Protein 1R6D (pdb70)

B-factor: mean 20.44, std 12.27, range [6.89, 97.26]

Secondary structure (DSSP, 8-state):
-EEEEETTTSHHHHHHHHHHHHTS-TTS--SEEEEEE---TT--GGGGGGGTT-TTEEEEE--TT-HHHHHHHTTT--EEEE--S---HHHHHH--HHHIIIIIIHHHHHHHHHHHTT--EEEEEEEGGGG---SSS-B-TTS-----SHHHHHHHHHHHHHHHHHHHH---EEEEEE-EEE-TT--TTSHHHHHHHHHHTT--EEEETTS--EEEEEEHHHHHHHHHHHHHH--TT-EEEE----EEEHHHHHHHHHHHHT--GGGEEEEPPPTT---B--B--HHHHHHH-----S-HHHHHHHHHHHHHH-HHHHGGG-

Foldseek 3Di:
DAEEEELCQADLNVLLVVCVLVCVQVLDDQQAYEYEYQDDLGGDVVSNVVCVPPPRYHYHNDALLDLVVLLVVCAPHQEYEYDDADDDLQVCQVPVPRRLVCQQSSLLSNLVSCLVRVHQEYEAEAALQQLFADPDDADEQVRDRDHQTSNSVSNVNSLVSLLCSCVPRVHQYEYEYEWAEAAPRHACVDQPNVLLVCVVVVAAHAQEDPQQAKTFYAYSVQVSVLSSLCVSDNTGSYYAYRYRHDMDRSVRVSCVSCVLVVHDPVRYDYDYHDVSDHRYHHHDGVVSCVPRNGDGDDDPVRRVNNRSVSSVPPCVSHVVSD

Sequence (322 aa):
MRLLVTGGAGFIGSHFVRQLLAGAYPDVPADEVIVLDSLTYAGNRANLAPVDADPRLRFVHGDIRDAGLLARELRGVDAIVHFAAESHVDRSIAGASVFTETNVQGTQTLLQCAVDAGVGRVVHVSTNQVYGSIDSGSWTESSPLEPNSPYAASKAGSDLVARAYHRTYGLDVRITRCCNNYGPYQHPEKLIPLFVTNLLDGGTLPLYGDGANVREWVHTDDHCRGIALVLAGGRAGEIYHIGGGGGLELTNRELTGILLDSLGADWSSVRKVADRKGHDLRYSLDGGKIERELGYRPQVSFADGLARTVRWYRENRGWWEPLK

Nearest PDB structures (foldseek):
  1r6d-assembly1_A-2  TM=1.003E+00  e=5.477E-69  Streptomyces venezuelae
  1r66-assembly1_A-2  TM=1.002E+00  e=4.050E-65  Streptomyces venezuelae
  8shh-assembly1_B  TM=9.856E-01  e=7.990E-48  Micromonospora carbonacea
  8shh-assembly1_A  TM=9.812E-01  e=4.690E-47  Micromonospora carbonacea
  2hun-assembly1_B  TM=9.587E-01  e=1.603E-40  Pyrococcus horikoshii OT3

Structure (mmCIF, N/CA/C/O backbone):
data_1R6D
#
_entry.id   1R6D
#
_cell.length_a   71.700
_cell.length_b   99.400
_cell.length_c   42.200
_cell.angle_alpha   90.00
_cell.angle_beta   90.00
_cell.angle_gamma   90.00
#
_symmetry.space_group_name_H-M   'P 21 21 2'
#
loop_
_entity.id
_entity.type
_entity.pdbx_description
1 polymer TDP-glucose-4,6-dehydratase
2 non-polymer NICOTINAMIDE-ADENINE-DINUCLEOTIDE
3 non-polymer "2'DEOXY-THYMIDINE-5'-DIPHOSPHO-ALPHA-D-GLUCOSE"
4 water water
#
loop_
_atom_site.group_PDB
_atom_site.id
_atom_site.type_symbol
_atom_site.label_atom_id
_atom_site.label_alt_id
_atom_site.label_comp_id
_atom_site.label_asym_id
_atom_site.label_entity_id
_atom_site.label_seq_id
_atom_site.pdbx_PDB_ins_code
_atom_site.Cartn_x
_atom_site.Cartn_y
_atom_site.Cartn_z
_atom_site.occupancy
_atom_site.B_iso_or_equiv
_atom_site.auth_seq_id
_atom_site.auth_comp_id
_atom_site.auth_asym_id
_atom_site.auth_atom_id
_atom_site.pdbx_PDB_model_num
ATOM 1 N N . MET A 1 1 ? 3.344 -1.998 16.607 1.00 49.09 1 MET A N 1
ATOM 2 C CA . MET A 1 1 ? 4.660 -1.601 16.108 1.00 60.51 1 MET A CA 1
ATOM 3 C C . MET A 1 1 ? 5.537 -0.839 17.102 1.00 35.75 1 MET A C 1
ATOM 4 O O . MET A 1 1 ? 5.320 0.343 17.464 1.00 36.06 1 MET A O 1
ATOM 9 N N . ARG A 1 2 ? 6.561 -1.547 17.557 1.00 17.91 2 ARG A N 1
ATOM 10 C CA . ARG A 1 2 ? 7.433 -0.913 18.531 1.00 18.62 2 ARG A CA 1
ATOM 11 C C . ARG A 1 2 ? 8.757 -0.585 17.892 1.00 17.26 2 ARG A C 1
ATOM 12 O O . ARG A 1 2 ? 9.430 -1.449 17.319 1.00 16.83 2 ARG A O 1
ATOM 20 N N . LEU A 1 3 ? 9.095 0.698 17.987 1.00 16.40 3 LEU A N 1
ATOM 21 C CA . LEU A 1 3 ? 10.293 1.152 17.370 1.00 17.29 3 LEU A CA 1
ATOM 22 C C . LEU A 1 3 ? 11.230 1.767 18.390 1.00 14.85 3 LEU A C 1
ATOM 23 O O . LEU A 1 3 ? 10.755 2.490 19.286 1.00 17.15 3 LEU A O 1
ATOM 28 N N . LEU A 1 4 ? 12.546 1.495 18.270 1.00 11.86 4 LEU A N 1
ATOM 29 C CA . LEU A 1 4 ? 13.485 2.124 19.202 1.00 11.48 4 LEU A CA 1
ATOM 30 C C . LEU A 1 4 ? 14.417 3.006 18.387 1.00 14.44 4 LEU A C 1
ATOM 31 O O . LEU A 1 4 ? 14.980 2.551 17.377 1.00 14.26 4 LEU A O 1
ATOM 36 N N . VAL A 1 5 ? 14.533 4.265 18.768 1.00 12.37 5 VAL A N 1
ATOM 37 C CA . VAL A 1 5 ? 15.384 5.234 18.050 1.00 10.50 5 VAL A CA 1
ATOM 38 C C . VAL A 1 5 ? 16.537 5.642 18.944 1.00 14.54 5 VAL A C 1
ATOM 39 O O . VAL A 1 5 ? 16.356 6.257 20.011 1.00 11.85 5 VAL A O 1
ATOM 43 N N . THR A 1 6 ? 17.736 5.276 18.527 1.00 11.89 6 THR A N 1
ATOM 44 C CA . THR A 1 6 ? 18.828 5.699 19.369 1.00 10.98 6 THR A CA 1
ATOM 45 C C . THR A 1 6 ? 19.228 7.138 18.972 1.00 12.65 6 THR A C 1
ATOM 46 O O . THR A 1 6 ? 19.061 7.538 17.796 1.00 10.63 6 THR A O 1
ATOM 50 N N . GLY A 1 7 ? 19.784 7.910 19.936 1.00 11.11 7 GLY A N 1
ATOM 51 C CA . GLY A 1 7 ? 20.224 9.248 19.604 1.00 10.42 7 GLY A CA 1
ATOM 52 C C . GLY A 1 7 ? 19.065 10.167 19.267 1.00 13.87 7 GLY A C 1
ATOM 53 O O . GLY A 1 7 ? 19.259 11.205 18.651 1.00 14.01 7 GLY A O 1
ATOM 54 N N . GLY A 1 8 ? 17.867 9.796 19.729 1.00 13.06 8 GLY A N 1
ATOM 55 C CA . GLY A 1 8 ? 16.651 10.552 19.481 1.00 11.48 8 GLY A CA 1
ATOM 56 C C . GLY A 1 8 ? 16.568 11.935 20.180 1.00 14.19 8 GLY A C 1
ATOM 57 O O . GLY A 1 8 ? 15.594 12.673 19.945 1.00 14.38 8 GLY A O 1
ATOM 58 N N . ALA A 1 9 ? 17.566 12.307 21.019 1.00 9.52 9 ALA A N 1
ATOM 59 C CA . ALA A 1 9 ? 17.514 13.615 21.617 1.00 12.13 9 ALA A CA 1
ATOM 60 C C . ALA A 1 9 ? 18.539 14.526 20.964 1.00 14.94 9 ALA A C 1
ATOM 61 O O . ALA A 1 9 ? 18.802 15.653 21.426 1.00 14.02 9 ALA A O 1
ATOM 63 N N . GLY A 1 10 ? 19.132 14.026 19.870 1.00 11.94 10 GLY A N 1
ATOM 64 C CA . GLY A 1 10 ? 20.121 14.807 19.115 1.00 9.78 10 GLY A CA 1
ATOM 65 C C . GLY A 1 10 ? 19.443 15.614 18.013 1.00 12.28 10 GLY A C 1
ATOM 66 O O . GLY A 1 10 ? 18.217 15.693 17.893 1.00 13.78 10 GLY A O 1
ATOM 67 N N . PHE A 1 11 ? 20.236 16.212 17.139 1.00 11.04 11 PHE A N 1
ATOM 68 C CA . PHE A 1 11 ? 19.700 17.005 16.066 1.00 12.04 11 PHE A CA 1
ATOM 69 C C . PHE A 1 11 ? 18.793 16.250 15.108 1.00 13.55 11 PHE A C 1
ATOM 70 O O . PHE A 1 11 ? 17.596 16.472 15.016 1.00 12.41 11 PHE A O 1
ATOM 78 N N . ILE A 1 12 ? 19.375 15.346 14.338 1.00 10.83 12 ILE A N 1
ATOM 79 C CA . ILE A 1 12 ? 18.553 14.625 13.344 1.00 12.68 12 ILE A CA 1
ATOM 80 C C . ILE A 1 12 ? 17.524 13.661 13.956 1.00 13.00 12 ILE A C 1
ATOM 81 O O . ILE A 1 12 ? 16.396 13.543 13.466 1.00 12.11 12 ILE A O 1
ATOM 86 N N . GLY A 1 13 ? 17.984 12.921 14.995 1.00 11.64 13 GLY A N 1
ATOM 87 C CA . GLY A 1 13 ? 17.133 11.934 15.619 1.00 10.11 13 GLY A CA 1
ATOM 88 C C . GLY A 1 13 ? 15.874 12.547 16.181 1.00 12.49 13 GLY A C 1
ATOM 89 O O . GLY A 1 13 ? 14.782 11.955 16.082 1.00 11.94 13 GLY A O 1
ATOM 90 N N . SER A 1 14 ? 16.010 13.731 16.808 1.00 13.31 14 SER A N 1
ATOM 91 C CA . SER A 1 14 ? 14.826 14.386 17.395 1.00 12.23 14 SER A CA 1
ATOM 92 C C . SER A 1 14 ? 13.825 14.808 16.306 1.00 14.82 14 SER A C 1
ATOM 93 O O . SER A 1 14 ? 12.604 14.758 16.432 1.00 14.00 14 SER A O 1
ATOM 96 N N . HIS A 1 15 ? 14.356 15.243 15.175 1.00 12.10 15 HIS A N 1
ATOM 97 C CA . HIS A 1 15 ? 13.525 15.615 14.049 1.00 12.76 15 HIS A CA 1
ATOM 98 C C . HIS A 1 15 ? 12.800 14.335 13.549 1.00 15.69 15 HIS A C 1
ATOM 99 O O . HIS A 1 15 ? 11.601 14.335 13.267 1.00 14.78 15 HIS A O 1
ATOM 106 N N . PHE A 1 16 ? 13.554 13.223 13.411 1.00 11.89 16 PHE A N 1
ATOM 107 C CA . PHE A 1 16 ? 12.900 12.020 13.001 1.00 11.83 16 PHE A CA 1
ATOM 108 C C . PHE A 1 16 ? 11.768 11.653 13.956 1.00 16.07 16 PHE A C 1
ATOM 109 O O . PHE A 1 16 ? 10.665 11.305 13.520 1.00 14.82 16 PHE A O 1
ATOM 117 N N . VAL A 1 17 ? 12.053 11.741 15.268 1.00 13.15 17 VAL A N 1
ATOM 118 C CA . VAL A 1 17 ? 11.006 11.370 16.228 1.00 12.73 17 VAL A CA 1
ATOM 119 C C . VAL A 1 17 ? 9.791 12.291 16.156 1.00 14.81 17 VAL A C 1
ATOM 120 O O . VAL A 1 17 ? 8.628 11.886 16.139 1.00 18.24 17 VAL A O 1
ATOM 124 N N . ARG A 1 18 ? 10.064 13.577 16.062 1.00 14.55 18 ARG A N 1
ATOM 125 C CA . ARG A 1 18 ? 8.994 14.553 16.006 1.00 13.48 18 ARG A CA 1
ATOM 126 C C . ARG A 1 18 ? 8.123 14.326 14.800 1.00 19.12 18 ARG A C 1
ATOM 127 O O . ARG A 1 18 ? 6.902 14.382 14.868 1.00 16.79 18 ARG A O 1
ATOM 135 N N . GLN A 1 19 ? 8.772 14.069 13.650 1.00 18.64 19 GLN A N 1
ATOM 136 C CA . GLN A 1 19 ? 8.017 13.878 12.399 1.00 14.91 19 GLN A CA 1
ATOM 137 C C . GLN A 1 19 ? 7.195 12.619 12.455 1.00 18.20 19 GLN A C 1
ATOM 138 O O . GLN A 1 19 ? 6.055 12.548 11.987 1.00 20.63 19 GLN A O 1
ATOM 144 N N . LEU A 1 20 ? 7.840 11.613 13.009 1.00 13.89 20 LEU A N 1
ATOM 145 C CA . LEU A 1 20 ? 7.175 10.354 13.105 1.00 12.94 20 LEU A CA 1
ATOM 146 C C . LEU A 1 20 ? 5.916 10.489 13.955 1.00 23.61 20 LEU A C 1
ATOM 147 O O . LEU A 1 20 ? 4.810 10.050 13.531 1.00 19.15 20 LEU A O 1
ATOM 152 N N . LEU A 1 21 ? 6.118 11.074 15.155 1.00 18.74 21 LEU A N 1
ATOM 153 C CA . LEU A 1 21 ? 4.986 11.227 16.068 1.00 19.20 21 LEU A CA 1
ATOM 154 C C . LEU A 1 21 ? 3.934 12.132 15.476 1.00 22.57 21 LEU A C 1
ATOM 155 O O . LEU A 1 21 ? 2.760 11.980 15.737 1.00 26.10 21 LEU A O 1
ATOM 160 N N . ALA A 1 22 ? 4.365 13.064 14.655 1.00 19.01 22 ALA A N 1
ATOM 161 C CA . ALA A 1 22 ? 3.441 13.952 13.995 1.00 21.33 22 ALA A CA 1
ATOM 162 C C . ALA A 1 22 ? 2.683 13.279 12.858 1.00 27.78 22 ALA A C 1
ATOM 163 O O . ALA A 1 22 ? 1.727 13.844 12.353 1.00 26.31 22 ALA A O 1
ATOM 165 N N . GLY A 1 23 ? 3.083 12.071 12.439 1.00 23.31 23 GLY A N 1
ATOM 166 C CA . GLY A 1 23 ? 2.385 11.377 11.355 1.00 26.03 23 GLY A CA 1
ATOM 167 C C . GLY A 1 23 ? 2.900 11.633 9.934 1.00 30.36 23 GLY A C 1
ATOM 168 O O . GLY A 1 23 ? 2.223 11.379 8.928 1.00 28.21 23 GLY A O 1
ATOM 169 N N . ALA A 1 24 ? 4.122 12.116 9.844 1.00 21.08 24 ALA A N 1
ATOM 170 C CA . ALA A 1 24 ? 4.711 12.409 8.559 1.00 18.30 24 ALA A CA 1
ATOM 171 C C . ALA A 1 24 ? 5.077 11.170 7.790 1.00 19.12 24 ALA A C 1
ATOM 172 O O . ALA A 1 24 ? 5.309 11.278 6.576 1.00 21.88 24 ALA A O 1
ATOM 174 N N . TYR A 1 25 ? 5.135 10.022 8.488 1.00 16.76 25 TYR A N 1
ATOM 175 C CA . TYR A 1 25 ? 5.513 8.773 7.845 1.00 19.69 25 TYR A CA 1
ATOM 176 C C . TYR A 1 25 ? 4.448 7.708 8.036 1.00 21.54 25 TYR A C 1
ATOM 177 O O . TYR A 1 25 ? 4.578 6.767 8.781 1.00 23.85 25 TYR A O 1
ATOM 186 N N . PRO A 1 26 ? 3.386 7.884 7.316 1.00 23.53 26 PRO A N 1
ATOM 187 C CA . PRO A 1 26 ? 2.236 6.981 7.342 1.00 31.23 26 PRO A CA 1
ATOM 188 C C . PRO A 1 26 ? 2.581 5.486 7.190 1.00 38.79 26 PRO A C 1
ATOM 189 O O . PRO A 1 26 ? 1.971 4.575 7.780 1.00 35.96 26 PRO A O 1
ATOM 193 N N . ASP A 1 27 ? 3.612 5.218 6.389 1.00 27.83 27 ASP A N 1
ATOM 194 C CA . ASP A 1 27 ? 4.045 3.848 6.154 1.00 23.26 27 ASP A CA 1
ATOM 195 C C . ASP A 1 27 ? 4.865 3.240 7.254 1.00 24.18 27 ASP A C 1
ATOM 196 O O . ASP A 1 27 ? 5.294 2.079 7.173 1.00 28.95 27 ASP A O 1
ATOM 205 N N . VAL A 1 28 ? 5.130 4.060 8.259 1.00 21.25 28 VAL A N 1
ATOM 206 C CA . VAL A 1 28 ? 5.913 3.597 9.379 1.00 22.69 28 VAL A CA 1
ATOM 207 C C . VAL A 1 28 ? 5.004 3.578 10.606 1.00 35.62 28 VAL A C 1
ATOM 208 O O . VAL A 1 28 ? 4.769 4.571 11.279 1.00 31.45 28 VAL A O 1
ATOM 212 N N . PRO A 1 29 ? 4.467 2.415 10.865 1.00 57.11 29 PRO A N 1
ATOM 213 C CA . PRO A 1 29 ? 3.583 2.241 12.004 1.00 64.17 29 PRO A CA 1
ATOM 214 C C . PRO A 1 29 ? 4.374 2.399 13.304 1.00 62.28 29 PRO A C 1
ATOM 215 O O . PRO A 1 29 ? 5.367 1.713 13.582 1.00 72.42 29 PRO A O 1
ATOM 219 N N . ALA A 1 30 ? 3.949 3.338 14.107 1.00 46.88 30 ALA A N 1
ATOM 220 C CA . ALA A 1 30 ? 4.658 3.580 15.342 1.00 51.41 30 ALA A CA 1
ATOM 221 C C . ALA A 1 30 ? 3.714 3.722 16.505 1.00 49.04 30 ALA A C 1
ATOM 222 O O . ALA A 1 30 ? 3.427 4.841 16.925 1.00 47.70 30 ALA A O 1
ATOM 224 N N . ASP A 1 31 ? 3.246 2.605 17.027 1.00 36.03 31 ASP A N 1
ATOM 225 C CA . ASP A 1 31 ? 2.338 2.700 18.141 1.00 29.24 31 ASP A CA 1
ATOM 226 C C . ASP A 1 31 ? 3.139 2.965 19.397 1.00 22.03 31 ASP A C 1
ATOM 227 O O . ASP A 1 31 ? 2.699 3.589 20.352 1.00 24.77 31 ASP A O 1
ATOM 232 N N . GLU A 1 32 ? 4.347 2.452 19.403 1.00 20.55 32 GLU A N 1
ATOM 233 C CA . GLU A 1 32 ? 5.236 2.609 20.539 1.00 19.67 32 GLU A CA 1
ATOM 234 C C . GLU A 1 32 ? 6.588 3.004 20.001 1.00 21.11 32 GLU A C 1
ATOM 235 O O . GLU A 1 32 ? 7.135 2.301 19.161 1.00 21.30 32 GLU A O 1
ATOM 241 N N . VAL A 1 33 ? 7.053 4.133 20.532 1.00 14.83 33 VAL A N 1
ATOM 242 C CA . VAL A 1 33 ? 8.333 4.740 20.197 1.00 17.24 33 VAL A CA 1
ATOM 243 C C . VAL A 1 33 ? 9.183 4.921 21.461 1.00 15.93 33 VAL A C 1
ATOM 244 O O . VAL A 1 33 ? 8.800 5.571 22.414 1.00 18.17 33 VAL A O 1
ATOM 248 N N . ILE A 1 34 ? 10.347 4.272 21.470 1.00 14.13 34 ILE A N 1
ATOM 249 C CA . ILE A 1 34 ? 11.252 4.372 22.588 1.00 14.19 34 ILE A CA 1
ATOM 250 C C . ILE A 1 34 ? 12.450 5.162 22.066 1.00 14.98 34 ILE A C 1
ATOM 251 O O . ILE A 1 34 ? 12.947 4.852 20.972 1.00 15.04 34 ILE A O 1
ATOM 256 N N . VAL A 1 35 ? 12.865 6.171 22.793 1.00 12.73 35 VAL A N 1
ATOM 257 C CA . VAL A 1 35 ? 14.017 6.913 22.370 1.00 13.18 35 VAL A CA 1
ATOM 258 C C . VAL A 1 35 ? 15.104 6.571 23.369 1.00 17.74 35 VAL A C 1
ATOM 259 O O . VAL A 1 35 ? 14.854 6.629 24.594 1.00 14.95 35 VAL A O 1
ATOM 263 N N . LEU A 1 36 ? 16.281 6.180 22.869 1.00 13.82 36 LEU A N 1
ATOM 264 C CA . LEU A 1 36 ? 17.409 5.842 23.776 1.00 13.96 36 LEU A CA 1
ATOM 265 C C . LEU A 1 36 ? 18.529 6.864 23.501 1.00 13.56 36 LEU A C 1
ATOM 266 O O . LEU A 1 36 ? 19.062 6.975 22.375 1.00 12.34 36 LEU A O 1
ATOM 271 N N . ASP A 1 37 ? 18.866 7.657 24.535 1.00 14.41 37 ASP A N 1
ATOM 272 C CA . ASP A 1 37 ? 19.867 8.697 24.303 1.00 11.60 37 ASP A CA 1
ATOM 273 C C . ASP A 1 37 ? 20.601 8.925 25.604 1.00 16.44 37 ASP A C 1
ATOM 274 O O . ASP A 1 37 ? 19.930 8.988 26.656 1.00 14.98 37 ASP A O 1
ATOM 279 N N . SER A 1 38 ? 21.946 8.980 25.532 1.00 9.87 38 SER A N 1
ATOM 280 C CA . SER A 1 38 ? 22.756 9.134 26.687 1.00 10.27 38 SER A CA 1
ATOM 281 C C . SER A 1 38 ? 22.903 10.574 27.140 1.00 12.66 38 SER A C 1
ATOM 282 O O . SER A 1 38 ? 23.461 10.861 28.210 1.00 14.89 38 SER A O 1
ATOM 285 N N . LEU A 1 39 ? 22.347 11.502 26.378 1.00 10.18 39 LEU A N 1
ATOM 286 C CA . LEU A 1 39 ? 22.457 12.884 26.782 1.00 12.06 39 LEU A CA 1
ATOM 287 C C . LEU A 1 39 ? 23.875 13.372 26.960 1.00 13.29 39 LEU A C 1
ATOM 288 O O . LEU A 1 39 ? 24.265 13.884 28.021 1.00 14.32 39 LEU A O 1
ATOM 293 N N . THR A 1 40 ? 24.663 13.269 25.897 1.00 12.41 40 THR A N 1
ATOM 294 C CA . THR A 1 40 ? 26.012 13.812 25.907 1.00 14.46 40 THR A CA 1
ATOM 295 C C . THR A 1 40 ? 25.845 15.338 25.730 1.00 14.03 40 THR A C 1
ATOM 296 O O . THR A 1 40 ? 24.734 15.886 25.811 1.00 14.71 40 THR A O 1
ATOM 300 N N . TYR A 1 41 ? 26.936 16.047 25.490 1.00 13.71 41 TYR A N 1
ATOM 301 C CA . TYR A 1 41 ? 26.874 17.488 25.282 1.00 13.53 41 TYR A CA 1
ATOM 302 C C . TYR A 1 41 ? 25.944 17.831 24.141 1.00 14.66 41 TYR A C 1
ATOM 303 O O . TYR A 1 41 ? 25.467 18.979 24.045 1.00 15.43 41 TYR A O 1
ATOM 312 N N . ALA A 1 42 ? 25.697 16.848 23.263 1.00 12.18 42 ALA A N 1
ATOM 313 C CA . ALA A 1 42 ? 24.868 17.041 22.083 1.00 11.94 42 ALA A CA 1
ATOM 314 C C . ALA A 1 42 ? 23.410 16.618 22.270 1.00 14.58 42 ALA A C 1
ATOM 315 O O . ALA A 1 42 ? 22.530 16.982 21.458 1.00 19.27 42 ALA A O 1
ATOM 317 N N . GLY A 1 43 ? 23.120 15.834 23.318 1.00 13.18 43 GLY A N 1
ATOM 318 C CA . GLY A 1 43 ? 21.722 15.381 23.500 1.00 15.91 43 GLY A CA 1
ATOM 319 C C . GLY A 1 43 ? 20.943 16.439 24.270 1.00 16.49 43 GLY A C 1
ATOM 320 O O . GLY A 1 43 ? 21.535 16.985 25.216 1.00 17.13 43 GLY A O 1
ATOM 321 N N . ASN A 1 44 ? 19.682 16.717 23.911 1.00 10.28 44 ASN A N 1
ATOM 322 C CA . ASN A 1 44 ? 18.985 17.787 24.608 1.00 14.25 44 ASN A CA 1
ATOM 323 C C . ASN A 1 44 ? 17.537 17.470 24.752 1.00 14.50 44 ASN A C 1
ATOM 324 O O . ASN A 1 44 ? 16.808 17.318 23.788 1.00 14.29 44 ASN A O 1
ATOM 329 N N . ARG A 1 45 ? 17.110 17.360 25.992 1.00 13.80 45 ARG A N 1
ATOM 330 C CA . ARG A 1 4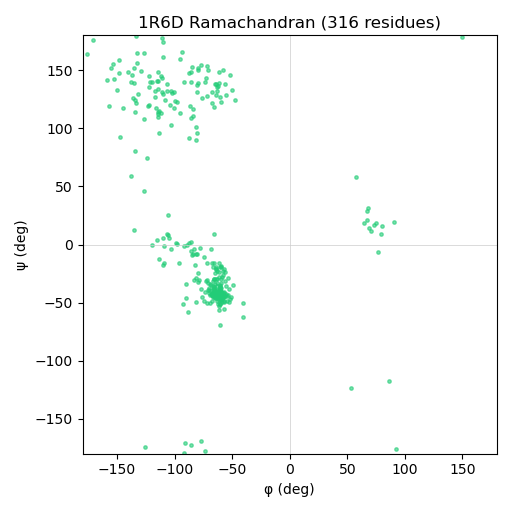5 ? 15.703 17.037 26.231 1.00 15.47 45 ARG A CA 1
ATOM 331 C C . ARG A 1 45 ? 14.800 18.060 25.609 1.00 15.57 45 ARG A C 1
ATOM 332 O O . ARG A 1 45 ? 13.668 17.739 25.292 1.00 14.55 45 ARG A O 1
ATOM 340 N N . ALA A 1 46 ? 15.293 19.302 25.486 1.00 13.05 46 ALA A N 1
ATOM 341 C CA . ALA A 1 46 ? 14.402 20.283 24.877 1.00 13.94 46 ALA A CA 1
ATOM 342 C C . ALA A 1 46 ? 14.044 19.951 23.443 1.00 20.44 46 ALA A C 1
ATOM 343 O O . ALA A 1 46 ? 13.040 20.465 22.910 1.00 17.24 46 ALA A O 1
ATOM 345 N N . ASN A 1 47 ? 14.879 19.156 22.782 1.00 14.89 47 ASN A N 1
ATOM 346 C CA . ASN A 1 47 ? 14.595 18.806 21.391 1.00 13.16 47 ASN A CA 1
ATOM 347 C C . ASN A 1 47 ? 13.363 17.955 21.275 1.00 12.10 47 ASN A C 1
ATOM 348 O O . ASN A 1 47 ? 12.802 17.858 20.190 1.00 15.83 47 ASN A O 1
ATOM 353 N N . LEU A 1 48 ? 12.968 17.324 22.381 1.00 12.56 48 LEU A N 1
ATOM 354 C CA . LEU A 1 48 ? 11.794 16.471 22.360 1.00 12.99 48 LEU A CA 1
ATOM 355 C C . LEU A 1 48 ? 10.647 17.108 23.150 1.00 20.89 48 LEU A C 1
ATOM 356 O O . LEU A 1 48 ? 9.595 16.459 23.293 1.00 15.87 48 LEU A O 1
ATOM 361 N N . ALA A 1 49 ? 10.854 18.356 23.621 1.00 16.68 49 ALA A N 1
ATOM 362 C CA . ALA A 1 49 ? 9.815 18.981 24.402 1.00 15.88 49 ALA A CA 1
ATOM 363 C C . ALA A 1 49 ? 8.452 18.987 23.729 1.00 19.37 49 ALA A C 1
ATOM 364 O O . ALA A 1 49 ? 7.377 18.762 24.331 1.00 18.61 49 ALA A O 1
ATOM 366 N N . PRO A 1 50 ? 8.446 19.203 22.423 1.00 18.89 50 PRO A N 1
ATOM 367 C CA . PRO A 1 50 ? 7.139 19.234 21.766 1.00 18.03 50 PRO A CA 1
ATOM 368 C C . PRO A 1 50 ? 6.351 17.954 21.796 1.00 25.98 50 PRO A C 1
ATOM 369 O O . PRO A 1 50 ? 5.138 18.038 21.601 1.00 26.97 50 PRO A O 1
ATOM 373 N N . VAL A 1 51 ? 7.020 16.805 22.013 1.00 16.43 51 VAL A N 1
ATOM 374 C CA . VAL A 1 51 ? 6.376 15.494 22.029 1.00 19.47 51 VAL A CA 1
ATOM 375 C C . VAL A 1 51 ? 6.407 14.784 23.372 1.00 19.54 51 VAL A C 1
ATOM 376 O O . VAL A 1 51 ? 5.988 13.620 23.497 1.00 21.25 51 VAL A O 1
ATOM 380 N N . ASP A 1 52 ? 6.948 15.508 24.344 1.00 20.05 52 ASP A N 1
ATOM 381 C CA . ASP A 1 52 ? 7.109 15.065 25.719 1.00 38.83 52 ASP A CA 1
ATOM 382 C C . ASP A 1 52 ? 5.928 14.265 26.332 1.00 42.30 52 ASP A C 1
ATOM 383 O O . ASP A 1 52 ? 6.123 13.180 26.917 1.00 35.65 52 ASP A O 1
ATOM 388 N N . ALA A 1 53 ? 4.710 14.831 26.204 1.00 21.61 53 ALA A N 1
ATOM 389 C CA . ALA A 1 53 ? 3.494 14.225 26.741 1.00 17.23 53 ALA A CA 1
ATOM 390 C C . ALA A 1 53 ? 2.815 13.219 25.868 1.00 18.87 53 ALA A C 1
ATOM 391 O O . ALA A 1 53 ? 1.782 12.714 26.242 1.00 19.18 53 ALA A O 1
ATOM 393 N N . ASP A 1 54 ? 3.383 12.918 24.704 1.00 16.87 54 ASP A N 1
ATOM 394 C CA . ASP A 1 54 ? 2.786 11.935 23.813 1.00 17.93 54 ASP A CA 1
ATOM 395 C C . ASP A 1 54 ? 2.815 10.549 24.449 1.00 18.81 54 ASP A C 1
ATOM 396 O O . ASP A 1 54 ? 3.885 10.008 24.745 1.00 19.13 54 ASP A O 1
ATOM 401 N N . PRO A 1 55 ? 1.625 9.965 24.670 1.00 19.91 55 PRO A N 1
ATOM 402 C CA . PRO A 1 55 ? 1.556 8.670 25.307 1.00 21.23 55 PRO A CA 1
ATOM 403 C C . PRO A 1 55 ? 2.281 7.608 24.526 1.00 23.21 55 PRO A C 1
ATOM 404 O O . PRO A 1 55 ? 2.617 6.587 25.111 1.00 22.94 55 PRO A O 1
ATOM 408 N N . ARG A 1 56 ? 2.548 7.814 23.244 1.00 19.14 56 ARG A N 1
ATOM 409 C CA . ARG A 1 56 ? 3.283 6.757 22.515 1.00 20.32 56 ARG A CA 1
ATOM 410 C C . ARG A 1 56 ? 4.800 6.797 22.717 1.00 24.28 56 ARG A C 1
ATOM 411 O O . ARG A 1 56 ? 5.496 5.871 22.277 1.00 26.07 56 ARG A O 1
ATOM 419 N N . LEU A 1 57 ? 5.323 7.855 23.367 1.00 16.96 57 LEU A N 1
ATOM 420 C CA . LEU A 1 57 ? 6.764 8.016 23.547 1.00 16.84 57 LEU A CA 1
ATOM 421 C C . LEU A 1 57 ? 7.278 7.634 24.890 1.00 23.90 57 LEU A C 1
ATOM 422 O O . LEU A 1 57 ? 6.752 8.093 25.891 1.00 22.66 57 LEU A O 1
ATOM 427 N N . ARG A 1 58 ? 8.335 6.839 24.866 1.00 15.70 58 ARG A N 1
ATOM 428 C CA . ARG A 1 58 ? 9.056 6.460 26.046 1.00 16.52 58 ARG A CA 1
ATOM 429 C C . ARG A 1 58 ? 10.495 6.899 25.844 1.00 13.43 58 ARG A C 1
ATOM 430 O O . ARG A 1 58 ? 11.185 6.447 24.937 1.00 18.88 58 ARG A O 1
ATOM 438 N N . PHE A 1 59 ? 10.951 7.751 26.714 1.00 14.54 59 PHE A N 1
ATOM 439 C CA . PHE A 1 59 ? 12.307 8.278 26.695 1.00 17.88 59 PHE A CA 1
ATOM 440 C C . PHE A 1 59 ? 13.175 7.535 27.713 1.00 21.88 59 PHE A C 1
ATOM 441 O O . PHE A 1 59 ? 12.869 7.463 28.924 1.00 17.92 59 PHE A O 1
ATOM 449 N N . VAL A 1 60 ? 14.271 6.962 27.206 1.00 14.79 60 VAL A N 1
ATOM 450 C CA . VAL A 1 60 ? 15.203 6.205 28.012 1.00 13.13 60 VAL A CA 1
ATOM 451 C C . VAL A 1 60 ? 16.541 6.913 28.060 1.00 17.91 60 VAL A C 1
ATOM 452 O O . VAL A 1 60 ? 17.219 6.988 27.042 1.00 16.43 60 VAL A O 1
ATOM 456 N N . HIS A 1 61 ? 16.919 7.481 29.202 1.00 12.66 61 HIS A N 1
ATOM 457 C CA . HIS A 1 61 ? 18.207 8.161 29.361 1.00 14.27 61 HIS A CA 1
ATOM 458 C C . HIS A 1 61 ? 19.210 7.015 29.613 1.00 16.52 61 HIS A C 1
ATOM 459 O O . HIS A 1 61 ? 19.272 6.465 30.733 1.00 14.44 61 HIS A O 1
ATOM 466 N N . GLY A 1 62 ? 19.959 6.626 28.574 1.00 14.89 62 GLY A N 1
ATOM 467 C CA . GLY A 1 62 ? 20.873 5.499 28.686 1.00 11.67 62 GLY A CA 1
ATOM 468 C C . GLY A 1 62 ? 21.752 5.406 27.458 1.00 13.22 62 GLY A C 1
ATOM 469 O O . GLY A 1 62 ? 21.597 6.163 26.504 1.00 12.65 62 GLY A O 1
ATOM 470 N N . ASP A 1 63 ? 22.679 4.453 27.508 1.00 12.80 63 ASP A N 1
ATOM 471 C CA . ASP A 1 63 ? 23.699 4.332 26.502 1.00 12.48 63 ASP A CA 1
ATOM 472 C C . ASP A 1 63 ? 23.623 3.119 25.605 1.00 17.71 63 ASP A C 1
ATOM 473 O O . ASP A 1 63 ? 23.260 2.030 26.027 1.00 13.83 63 ASP A O 1
ATOM 478 N N . ILE A 1 64 ? 24.003 3.303 24.337 1.00 13.80 64 ILE A N 1
ATOM 479 C CA . ILE A 1 64 ? 23.996 2.157 23.424 1.00 11.21 64 ILE A CA 1
ATOM 480 C C . ILE A 1 64 ? 25.057 1.096 23.784 1.00 9.83 64 ILE A C 1
ATOM 481 O O . ILE A 1 64 ? 25.061 -0.027 23.284 1.00 12.12 64 ILE A O 1
ATOM 486 N N . ARG A 1 65 ? 26.008 1.525 24.617 1.00 11.44 65 ARG A N 1
ATOM 487 C CA . ARG A 1 65 ? 27.087 0.634 25.005 1.00 13.87 65 ARG A CA 1
ATOM 488 C C . ARG A 1 65 ? 26.661 -0.252 26.163 1.00 17.09 65 ARG A C 1
ATOM 489 O O . ARG A 1 65 ? 27.366 -1.158 26.560 1.00 15.12 65 ARG A O 1
ATOM 504 N N . ASP A 1 66 ? 25.488 0.024 26.729 1.00 14.03 66 ASP A N 1
ATOM 505 C CA . ASP A 1 66 ? 24.947 -0.703 27.875 1.00 13.48 66 ASP A CA 1
ATOM 506 C C . ASP A 1 66 ? 24.142 -1.926 27.456 1.00 12.45 66 ASP A C 1
ATOM 507 O O . ASP A 1 66 ? 22.942 -1.864 27.204 1.00 12.78 66 ASP A O 1
ATOM 512 N N . ALA A 1 67 ? 24.831 -3.075 27.379 1.00 13.17 67 ALA A N 1
ATOM 513 C CA . ALA A 1 67 ? 24.209 -4.326 26.924 1.00 14.27 67 ALA A CA 1
ATOM 514 C C . ALA A 1 67 ? 23.024 -4.804 27.746 1.00 14.79 67 ALA A C 1
ATOM 515 O O . ALA A 1 67 ? 21.995 -5.287 27.216 1.00 17.74 67 ALA A O 1
ATOM 517 N N . GLY A 1 68 ? 23.167 -4.597 29.043 1.00 14.38 68 GLY A N 1
ATOM 518 C CA . GLY A 1 68 ? 22.081 -5.021 29.927 1.00 14.51 68 GLY A CA 1
ATOM 519 C C . GLY A 1 68 ? 20.831 -4.229 29.704 1.00 14.04 68 GLY A C 1
ATOM 520 O O . GLY A 1 68 ? 19.737 -4.770 29.676 1.00 19.27 68 GLY A O 1
ATOM 521 N N . LEU A 1 69 ? 20.992 -2.944 29.575 1.00 15.09 69 LEU A N 1
ATOM 522 C CA . LEU A 1 69 ? 19.861 -2.097 29.336 1.00 12.81 69 LEU A CA 1
ATOM 523 C C . LEU A 1 69 ? 19.204 -2.469 28.036 1.00 13.02 69 LEU A C 1
ATOM 524 O O . LEU A 1 69 ? 17.984 -2.687 27.930 1.00 14.21 69 LEU A O 1
ATOM 529 N N . LEU A 1 70 ? 20.047 -2.602 27.009 1.00 11.80 70 LEU A N 1
ATOM 530 C CA . LEU A 1 70 ? 19.505 -2.970 25.721 1.00 12.28 70 LEU A CA 1
ATOM 531 C C . LEU A 1 70 ? 18.741 -4.277 25.718 1.00 18.41 70 LEU A C 1
ATOM 532 O O . LEU A 1 70 ? 17.682 -4.425 25.105 1.00 18.74 70 LEU A O 1
ATOM 537 N N . ALA A 1 71 ? 19.332 -5.258 26.359 1.00 15.76 71 ALA A N 1
ATOM 538 C CA . ALA A 1 71 ? 18.706 -6.577 26.388 1.00 16.92 71 ALA A CA 1
ATOM 539 C C . ALA A 1 71 ? 17.278 -6.515 26.958 1.00 26.08 71 ALA A C 1
ATOM 540 O O . ALA A 1 71 ? 16.421 -7.366 26.727 1.00 17.60 71 ALA A O 1
ATOM 542 N N . ARG A 1 72 ? 17.027 -5.489 27.745 1.00 17.66 72 ARG A N 1
ATOM 543 C CA . ARG A 1 72 ? 15.726 -5.351 28.289 1.00 15.54 72 ARG A CA 1
ATOM 544 C C . ARG A 1 72 ? 14.893 -4.468 27.385 1.00 17.52 72 ARG A C 1
ATOM 545 O O . ARG A 1 72 ? 13.788 -4.838 26.956 1.00 16.81 72 ARG A O 1
ATOM 553 N N . GLU A 1 73 ? 15.447 -3.294 27.054 1.00 15.37 73 GLU A N 1
ATOM 554 C CA . GLU A 1 73 ? 14.693 -2.379 26.208 1.00 17.72 73 GLU A CA 1
ATOM 555 C C . GLU A 1 73 ? 14.389 -2.875 24.797 1.00 22.51 73 GLU A C 1
ATOM 556 O O . GLU A 1 73 ? 13.477 -2.366 24.132 1.00 20.25 73 GLU A O 1
ATOM 562 N N . LEU A 1 74 ? 15.148 -3.850 24.299 1.00 13.05 74 LEU A N 1
ATOM 563 C CA . LEU A 1 74 ? 14.849 -4.277 22.953 1.00 12.36 74 LEU A CA 1
ATOM 564 C C . LEU A 1 74 ? 13.815 -5.382 22.901 1.00 20.66 74 LEU A C 1
ATOM 565 O O . LEU A 1 74 ? 13.472 -5.839 21.809 1.00 18.19 74 LEU A O 1
ATOM 570 N N . ARG A 1 75 ? 13.332 -5.821 24.059 1.00 15.57 75 ARG A N 1
ATOM 571 C CA . ARG A 1 75 ? 12.340 -6.886 24.041 1.00 15.41 75 ARG A CA 1
ATOM 572 C C . ARG A 1 75 ? 11.082 -6.532 23.282 1.00 12.59 75 ARG A C 1
ATOM 573 O O . ARG A 1 75 ? 10.435 -5.549 23.621 1.00 15.07 75 ARG A O 1
ATOM 581 N N . GLY A 1 76 ? 10.754 -7.351 22.262 1.00 15.59 76 GLY A N 1
ATOM 582 C CA . GLY A 1 76 ? 9.593 -7.129 21.407 1.00 19.39 76 GLY A CA 1
ATOM 583 C C . GLY A 1 76 ? 9.729 -5.899 20.490 1.00 22.05 76 GLY A C 1
ATOM 584 O O . GLY A 1 76 ? 8.736 -5.406 19.917 1.00 20.77 76 GLY A O 1
ATOM 585 N N . VAL A 1 77 ? 10.942 -5.345 20.344 1.00 14.75 77 VAL A N 1
ATOM 586 C CA . VAL A 1 77 ? 11.091 -4.199 19.438 1.00 15.73 77 VAL A CA 1
ATOM 587 C C . VAL A 1 77 ? 11.176 -4.737 17.989 1.00 14.88 77 VAL A C 1
ATOM 588 O O . VAL A 1 77 ? 11.922 -5.658 17.674 1.00 12.60 77 VAL A O 1
ATOM 592 N N . ASP A 1 78 ? 10.377 -4.143 17.106 1.00 14.64 78 ASP A N 1
ATOM 593 C CA . ASP A 1 78 ? 10.350 -4.566 15.721 1.00 15.31 78 ASP A CA 1
ATOM 594 C C . ASP A 1 78 ? 11.436 -3.960 14.855 1.00 15.99 78 ASP A C 1
ATOM 595 O O . ASP A 1 78 ? 11.937 -4.536 13.870 1.00 14.76 78 ASP A O 1
ATOM 600 N N . ALA A 1 79 ? 11.807 -2.738 15.236 1.00 13.76 79 ALA A N 1
ATOM 601 C CA . ALA A 1 79 ? 12.799 -2.056 14.459 1.00 14.60 79 ALA A CA 1
ATOM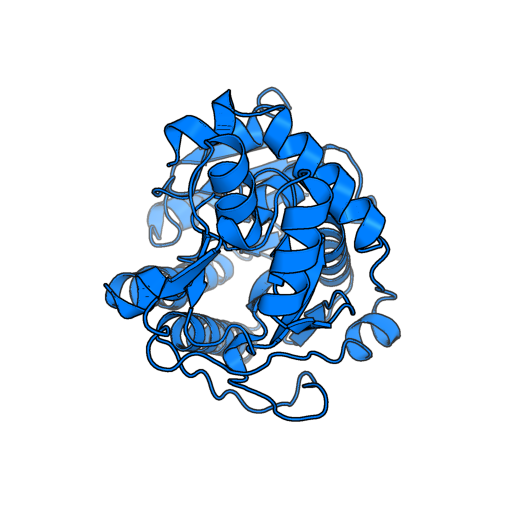 602 C C . ALA A 1 79 ? 13.554 -1.007 15.264 1.00 15.22 79 ALA A C 1
ATOM 603 O O . ALA A 1 79 ? 13.081 -0.397 16.219 1.00 13.03 79 ALA A O 1
ATOM 605 N N . ILE A 1 80 ? 14.775 -0.807 14.802 1.00 12.41 80 ILE A N 1
ATOM 606 C CA . ILE A 1 80 ? 15.621 0.189 15.391 1.00 12.06 80 ILE A CA 1
ATOM 607 C C . ILE A 1 80 ? 16.063 1.222 14.336 1.00 11.57 80 ILE A C 1
ATOM 608 O O . ILE A 1 80 ? 16.455 0.801 13.220 1.00 13.03 80 ILE A O 1
ATOM 613 N N . VAL A 1 81 ? 16.025 2.515 14.654 1.00 9.75 81 VAL A N 1
ATOM 614 C CA . VAL A 1 81 ? 16.600 3.578 13.816 1.00 12.15 81 VAL A CA 1
ATOM 615 C C . VAL A 1 81 ? 17.789 4.105 14.640 1.00 14.06 81 VAL A C 1
ATOM 616 O O . VAL A 1 81 ? 17.590 4.638 15.726 1.00 11.56 81 VAL A O 1
ATOM 620 N N . HIS A 1 82 ? 19.023 3.906 14.162 1.00 10.67 82 HIS A N 1
ATOM 621 C CA . HIS A 1 82 ? 20.178 4.234 14.949 1.00 9.19 82 HIS A CA 1
ATOM 622 C C . HIS A 1 82 ? 20.902 5.513 14.566 1.00 15.97 82 HIS A C 1
ATOM 623 O O . HIS A 1 82 ? 21.650 5.535 13.576 1.00 10.89 82 HIS A O 1
ATOM 630 N N . PHE A 1 83 ? 20.689 6.586 15.356 1.00 10.10 83 PHE A N 1
ATOM 631 C CA . PHE A 1 83 ? 21.337 7.827 15.055 1.00 6.89 83 PHE A CA 1
ATOM 632 C C . PHE A 1 83 ? 22.390 8.121 16.070 1.00 13.36 83 PHE A C 1
ATOM 633 O O . PHE A 1 83 ? 23.174 9.068 15.837 1.00 12.13 83 PHE A O 1
ATOM 641 N N . ALA A 1 84 ? 22.354 7.423 17.241 1.00 11.09 84 ALA A N 1
ATOM 642 C CA . ALA A 1 84 ? 23.322 7.739 18.288 1.00 11.28 84 ALA A CA 1
ATOM 643 C C . ALA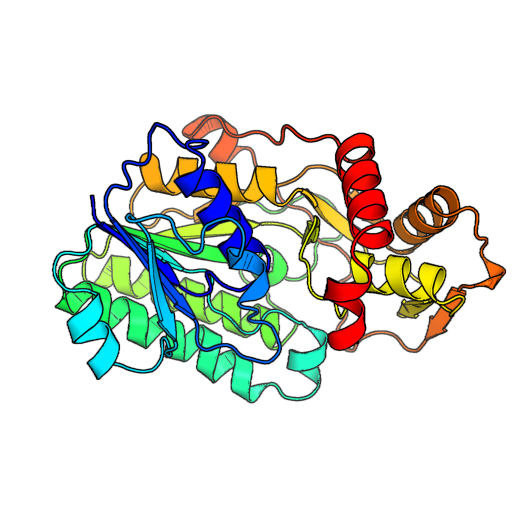 A 1 84 ? 24.774 7.652 17.797 1.00 8.85 84 ALA A C 1
ATOM 644 O O . ALA A 1 84 ? 25.189 6.643 17.249 1.00 13.65 84 ALA A O 1
ATOM 646 N N . ALA A 1 85 ? 25.565 8.710 18.027 1.00 11.56 85 ALA A N 1
ATOM 647 C CA . ALA A 1 85 ? 26.953 8.760 17.634 1.00 11.54 85 ALA A CA 1
ATOM 648 C C . ALA A 1 85 ? 27.585 10.054 18.114 1.00 13.35 85 ALA A C 1
ATOM 649 O O . ALA A 1 85 ? 26.877 11.030 18.419 1.00 15.79 85 ALA A O 1
ATOM 651 N N . GLU A 1 86 ? 28.926 10.052 18.101 1.00 13.64 86 GLU A N 1
ATOM 652 C CA . GLU A 1 86 ? 29.737 11.267 18.298 1.00 12.09 86 GLU A CA 1
ATOM 653 C C . GLU A 1 86 ? 29.792 11.801 16.841 1.00 15.92 86 GLU A C 1
ATOM 654 O O . GLU A 1 86 ? 30.282 11.097 15.948 1.00 16.61 86 GLU A O 1
ATOM 660 N N . SER A 1 87 ? 29.274 13.035 16.536 1.00 13.32 87 SER A N 1
ATOM 661 C CA . SER A 1 87 ? 29.147 13.529 15.152 1.00 12.90 87 SER A CA 1
ATOM 662 C C . SER A 1 87 ? 30.034 14.666 14.618 1.00 18.59 87 SER A C 1
ATOM 663 O O . SER A 1 87 ? 29.939 15.040 13.413 1.00 16.34 87 SER A O 1
ATOM 666 N N . HIS A 1 88 ? 30.912 15.212 15.473 1.00 14.63 88 HIS A N 1
ATOM 667 C CA . HIS A 1 88 ? 31.708 16.327 15.001 1.00 15.21 88 HIS A CA 1
ATOM 668 C C . HIS A 1 88 ? 33.158 16.046 14.661 1.00 13.43 88 HIS A C 1
ATOM 669 O O . HIS A 1 88 ? 33.957 15.636 15.503 1.00 15.38 88 HIS A O 1
ATOM 676 N N . VAL A 1 89 ? 33.516 16.305 13.400 1.00 11.64 89 VAL A N 1
ATOM 677 C CA . VAL A 1 89 ? 34.900 16.038 12.964 1.00 13.10 89 VAL A CA 1
ATOM 678 C C . VAL A 1 89 ? 35.948 16.715 13.856 1.00 16.78 89 VAL A C 1
ATOM 679 O O . VAL A 1 89 ? 36.973 16.115 14.218 1.00 15.77 89 VAL A O 1
ATOM 683 N N . ASP A 1 90 ? 35.693 17.992 14.219 1.00 15.90 90 ASP A N 1
ATOM 684 C CA . ASP A 1 90 ? 36.658 18.725 15.041 1.00 14.59 90 ASP A CA 1
ATOM 685 C C . ASP A 1 90 ? 36.928 18.025 16.365 1.00 18.43 90 ASP A C 1
ATOM 686 O O . ASP A 1 90 ? 38.101 17.894 16.815 1.00 15.70 90 ASP A O 1
ATOM 691 N N . ARG A 1 91 ? 35.834 17.577 17.009 1.00 16.25 91 ARG A N 1
ATOM 692 C CA . ARG A 1 91 ? 36.035 16.876 18.262 1.00 12.48 91 ARG A CA 1
ATOM 693 C C . ARG A 1 91 ? 36.832 15.601 18.034 1.00 14.43 91 ARG A C 1
ATOM 694 O O . ARG A 1 91 ? 37.629 15.193 18.869 1.00 16.76 91 ARG A O 1
ATOM 702 N N . SER A 1 92 ? 36.577 14.948 16.872 1.00 14.74 92 SER A N 1
ATOM 703 C CA . SER A 1 92 ? 37.276 13.687 16.551 1.00 16.20 92 SER A CA 1
ATOM 704 C C . SER A 1 92 ? 38.775 13.904 16.344 1.00 20.96 92 SER A C 1
ATOM 705 O O . SER A 1 92 ? 39.612 13.008 16.602 1.00 17.61 92 SER A O 1
ATOM 708 N N . ILE A 1 93 ? 39.135 15.092 15.871 1.00 16.65 93 ILE A N 1
ATOM 709 C CA . ILE A 1 93 ? 40.565 15.310 15.705 1.00 17.87 93 ILE A CA 1
ATOM 710 C C . ILE A 1 93 ? 41.208 15.589 17.078 1.00 24.03 93 ILE A C 1
ATOM 711 O O . ILE A 1 93 ? 42.346 15.135 17.378 1.00 17.97 93 ILE A O 1
ATOM 716 N N . ALA A 1 94 ? 40.469 16.341 17.916 1.00 16.70 94 ALA A N 1
ATOM 717 C CA . ALA A 1 94 ? 40.972 16.711 19.256 1.00 17.34 94 ALA A CA 1
ATOM 718 C C . ALA A 1 94 ? 41.019 15.528 20.243 1.00 22.19 94 ALA A C 1
ATOM 719 O O . ALA A 1 94 ? 41.956 15.415 21.055 1.00 24.82 94 ALA A O 1
ATOM 721 N N . GLY A 1 95 ? 40.019 14.644 20.222 1.00 16.00 95 GLY A N 1
ATOM 722 C CA . GLY A 1 95 ? 39.968 13.505 21.127 1.00 13.73 95 GLY A CA 1
ATOM 723 C C . GLY A 1 95 ? 39.285 12.410 20.328 1.00 19.33 95 GLY A C 1
ATOM 724 O O . GLY A 1 95 ? 38.057 12.290 20.294 1.00 18.83 95 GLY A O 1
ATOM 725 N N . ALA A 1 96 ? 40.077 11.598 19.662 1.00 14.55 96 ALA A N 1
ATOM 726 C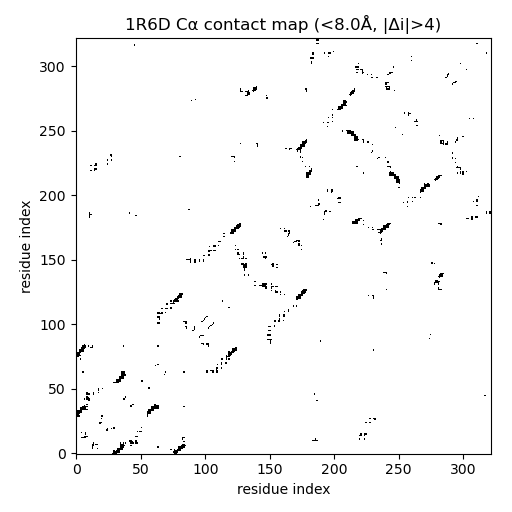 CA . ALA A 1 96 ? 39.537 10.562 18.819 1.00 15.43 96 ALA A CA 1
ATOM 727 C C . ALA A 1 96 ? 38.901 9.328 19.476 1.00 19.69 96 ALA A C 1
ATOM 728 O O . ALA A 1 96 ? 38.006 8.666 18.916 1.00 16.32 96 ALA A O 1
ATOM 730 N N . SER A 1 97 ? 39.394 8.936 20.636 1.00 12.68 97 SER A N 1
ATOM 731 C CA . SER A 1 97 ? 38.930 7.713 21.228 1.00 15.11 97 SER A CA 1
ATOM 732 C C . SER A 1 97 ? 37.450 7.547 21.354 1.00 12.77 97 SER A C 1
ATOM 733 O O . SER A 1 97 ? 36.922 6.490 21.021 1.00 11.41 97 SER A O 1
ATOM 736 N N . VAL A 1 98 ? 36.765 8.614 21.822 1.00 14.27 98 VAL A N 1
ATOM 737 C CA . VAL A 1 98 ? 35.326 8.509 22.026 1.00 16.97 98 VAL A CA 1
ATOM 738 C C . VAL A 1 98 ? 34.518 8.123 20.774 1.00 12.44 98 VAL A C 1
ATOM 739 O O . VAL A 1 98 ? 33.403 7.562 20.809 1.00 11.14 98 VAL A O 1
ATOM 743 N N . PHE A 1 99 ? 35.119 8.468 19.644 1.00 11.31 99 PHE A N 1
ATOM 744 C CA . PHE A 1 99 ? 34.513 8.182 18.354 1.00 13.26 99 PHE A CA 1
ATOM 745 C C . PHE A 1 99 ? 34.528 6.676 18.091 1.00 10.55 99 PHE A C 1
ATOM 746 O O . PHE A 1 99 ? 33.528 6.102 17.629 1.00 12.80 99 PHE A O 1
ATOM 754 N N . THR A 1 100 ? 35.637 6.023 18.386 1.00 9.60 100 THR A N 1
ATOM 755 C CA . THR A 1 100 ? 35.594 4.563 18.201 1.00 11.10 100 THR A CA 1
ATOM 756 C C . THR A 1 100 ? 34.682 3.944 19.257 1.00 11.25 100 THR A C 1
ATOM 757 O O . THR A 1 100 ? 33.931 3.026 18.973 1.00 10.60 100 THR A O 1
ATOM 761 N N . GLU A 1 101 ? 34.783 4.438 20.504 1.00 11.42 101 GLU A N 1
ATOM 762 C CA . GLU A 1 101 ? 33.943 3.871 21.539 1.00 10.42 101 GLU A CA 1
ATOM 763 C C . GLU A 1 101 ? 32.474 4.012 21.256 1.00 13.75 101 GLU A C 1
ATOM 764 O O . GLU A 1 101 ? 31.724 3.001 21.340 1.00 11.83 101 GLU A O 1
ATOM 770 N N . THR A 1 102 ? 32.015 5.229 20.947 1.00 11.28 102 THR A N 1
ATOM 771 C CA . THR A 1 102 ? 30.592 5.338 20.685 1.00 11.18 102 THR A CA 1
ATOM 772 C C . THR A 1 102 ? 30.160 4.819 19.319 1.00 11.70 102 THR A C 1
ATOM 773 O O . THR A 1 102 ? 29.173 4.083 19.188 1.00 11.56 102 THR A O 1
ATOM 777 N N . ASN A 1 103 ? 30.893 5.180 18.295 1.00 11.83 103 ASN A N 1
ATOM 778 C CA . ASN A 1 103 ? 30.505 4.830 16.954 1.00 9.95 103 ASN A CA 1
ATOM 779 C C . ASN A 1 103 ? 30.711 3.383 16.555 1.00 13.01 103 ASN A C 1
ATOM 780 O O . ASN A 1 103 ? 29.864 2.752 15.952 1.00 11.27 103 ASN A O 1
ATOM 785 N N . VAL A 1 104 ? 31.871 2.843 16.814 1.00 11.04 104 VAL A N 1
ATOM 786 C CA . VAL A 1 104 ? 32.084 1.459 16.435 1.00 9.70 104 VAL A CA 1
ATOM 787 C C . VAL A 1 104 ? 31.646 0.471 17.537 1.00 9.72 104 VAL A C 1
ATOM 788 O O . VAL A 1 104 ? 30.779 -0.408 17.320 1.00 12.64 104 VAL A O 1
ATOM 792 N N . GLN A 1 105 ? 32.216 0.598 18.722 1.00 8.92 105 GLN A N 1
ATOM 793 C CA . GLN A 1 105 ? 31.835 -0.319 19.780 1.00 11.20 105 GLN A CA 1
ATOM 794 C C . GLN A 1 105 ? 30.366 -0.209 20.125 1.00 9.20 105 GLN A C 1
ATOM 795 O O . GLN A 1 105 ? 29.654 -1.197 20.328 1.00 11.53 105 GLN A O 1
ATOM 801 N N . GLY A 1 106 ? 29.866 1.015 20.141 1.00 12.99 106 GLY A N 1
ATOM 802 C CA . GLY A 1 106 ? 28.437 1.229 20.435 1.00 12.29 106 GLY A CA 1
ATOM 803 C C . GLY A 1 106 ? 27.519 0.593 19.406 1.00 12.53 106 GLY A C 1
ATOM 804 O O . GLY A 1 106 ? 26.483 0.007 19.746 1.00 12.44 106 GLY A O 1
ATOM 805 N N . THR A 1 107 ? 27.913 0.678 18.142 1.00 10.44 107 THR A N 1
ATOM 806 C CA . THR A 1 107 ? 27.134 0.025 17.107 1.00 10.55 107 THR A CA 1
ATOM 807 C C . THR A 1 107 ? 27.153 -1.525 17.265 1.00 11.04 107 THR A C 1
ATOM 808 O O . THR A 1 107 ? 26.112 -2.265 17.134 1.00 11.47 107 THR A O 1
ATOM 812 N N . GLN A 1 108 ? 28.360 -2.072 17.532 1.00 12.95 108 GLN A N 1
ATOM 813 C CA . GLN A 1 108 ? 28.461 -3.515 17.676 1.00 11.87 108 GLN A CA 1
ATOM 814 C C . GLN A 1 108 ? 27.571 -3.995 18.835 1.00 14.24 108 GLN A C 1
ATOM 815 O O . GLN A 1 108 ? 26.855 -5.025 18.747 1.00 13.82 108 GLN A O 1
ATOM 821 N N . THR A 1 109 ? 27.648 -3.276 19.966 1.00 13.01 109 THR A N 1
ATOM 822 C CA . THR A 1 109 ? 26.830 -3.703 21.109 1.00 13.47 109 THR A CA 1
ATOM 823 C C . THR A 1 109 ? 25.372 -3.668 20.712 1.00 13.48 109 THR A C 1
ATOM 824 O O . THR A 1 109 ? 24.573 -4.585 20.951 1.00 13.59 109 THR A O 1
ATOM 828 N N . LEU A 1 110 ? 25.002 -2.560 20.089 1.00 12.65 110 LEU A N 1
ATOM 829 C CA . LEU A 1 110 ? 23.629 -2.411 19.680 1.00 11.87 110 LEU A CA 1
ATOM 830 C C . LEU A 1 110 ? 23.186 -3.526 18.736 1.00 12.12 110 LEU A C 1
ATOM 831 O O . LEU A 1 110 ? 22.129 -4.161 18.947 1.00 13.07 110 LEU A O 1
ATOM 836 N N . LEU A 1 111 ? 23.978 -3.792 17.695 1.00 12.75 111 LEU A N 1
ATOM 837 C CA . LEU A 1 111 ? 23.596 -4.835 16.751 1.00 12.66 111 LEU A CA 1
ATOM 838 C C . LEU A 1 111 ? 23.605 -6.236 17.351 1.00 10.42 111 LEU A C 1
ATOM 839 O O . LEU A 1 111 ? 22.772 -7.089 17.018 1.00 12.43 111 LEU A O 1
ATOM 844 N N . GLN A 1 112 ? 24.544 -6.501 18.256 1.00 12.97 112 GLN A N 1
ATOM 845 C CA . GLN A 1 112 ? 24.499 -7.834 18.866 1.00 12.58 112 GLN A CA 1
ATOM 846 C C . GLN A 1 112 ? 23.233 -7.960 19.758 1.00 13.42 112 GLN A C 1
ATOM 847 O O . GLN A 1 112 ? 22.563 -8.993 19.807 1.00 13.75 112 GLN A O 1
ATOM 853 N N . CYS A 1 113 ? 22.886 -6.906 20.478 1.00 12.06 113 CYS A N 1
ATOM 854 C CA . CYS A 1 113 ? 21.694 -6.991 21.317 1.00 13.12 113 CYS A CA 1
ATOM 855 C C . CYS A 1 113 ? 20.460 -7.107 20.439 1.00 13.11 113 CYS A C 1
ATOM 856 O O . CYS A 1 113 ? 19.454 -7.743 20.796 1.00 14.29 113 CYS A O 1
ATOM 859 N N . ALA A 1 114 ? 20.499 -6.501 19.239 1.00 13.48 114 ALA A N 1
ATOM 860 C CA . ALA A 1 114 ? 19.364 -6.606 18.332 1.00 11.45 114 ALA A CA 1
ATOM 861 C C . ALA A 1 114 ? 19.176 -8.045 17.924 1.00 17.74 114 ALA A C 1
ATOM 862 O O . ALA A 1 114 ? 18.050 -8.573 17.802 1.00 15.24 114 ALA A O 1
ATOM 864 N N . VAL A 1 115 ? 20.312 -8.702 17.673 1.00 13.33 115 VAL A N 1
ATOM 865 C CA . VAL A 1 115 ? 20.254 -10.106 17.266 1.00 12.97 115 VAL A CA 1
ATOM 866 C C . VAL A 1 115 ? 19.702 -10.914 18.420 1.00 15.67 115 VAL A C 1
ATOM 867 O O . VAL A 1 115 ? 18.830 -11.767 18.211 1.00 16.17 115 VAL A O 1
ATOM 871 N N . ASP A 1 116 ? 20.201 -10.639 19.630 1.00 14.42 116 ASP A N 1
ATOM 872 C CA . ASP A 1 116 ? 19.768 -11.398 20.805 1.00 15.29 116 ASP A CA 1
ATOM 873 C C . ASP A 1 116 ? 18.314 -11.213 21.143 1.00 18.78 116 ASP A C 1
ATOM 874 O O . ASP A 1 116 ? 17.708 -12.088 21.771 1.00 14.07 116 ASP A O 1
ATOM 879 N N . ALA A 1 117 ? 17.756 -10.084 20.717 1.00 15.34 117 ALA A N 1
ATOM 880 C CA . ALA A 1 117 ? 16.374 -9.738 20.966 1.00 12.18 117 ALA A CA 1
ATOM 881 C C . ALA A 1 117 ? 15.447 -10.022 19.800 1.00 14.16 117 ALA A C 1
ATOM 882 O O . ALA A 1 117 ? 14.230 -9.760 19.872 1.00 16.53 117 ALA A O 1
ATOM 884 N N . GLY A 1 118 ? 15.964 -10.562 18.709 1.00 11.50 118 GLY A N 1
ATOM 885 C CA . GLY A 1 118 ? 15.096 -10.882 17.608 1.00 11.69 118 GLY A CA 1
ATOM 886 C C . GLY A 1 11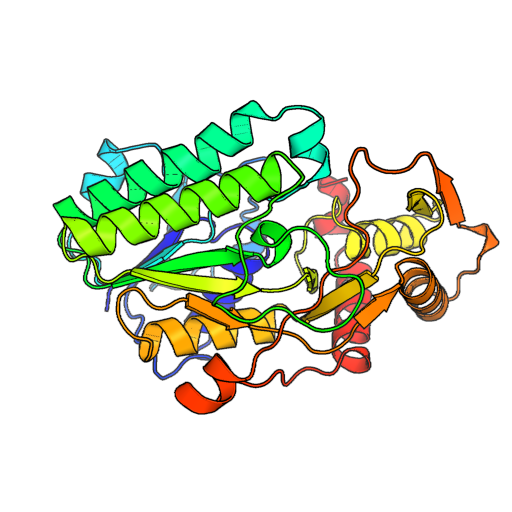8 ? 14.501 -9.653 16.945 1.00 16.68 118 GLY A C 1
ATOM 887 O O . GLY A 1 118 ? 13.426 -9.750 16.347 1.00 14.76 118 GLY A O 1
ATOM 888 N N . VAL A 1 119 ? 15.210 -8.482 16.970 1.00 16.00 119 VAL A N 1
ATOM 889 C CA . VAL A 1 119 ? 14.687 -7.262 16.330 1.00 15.07 119 VAL A CA 1
ATOM 890 C C . VAL A 1 119 ? 14.573 -7.452 14.826 1.00 20.18 119 VAL A C 1
ATOM 891 O O . VAL A 1 119 ? 15.532 -7.874 14.187 1.00 17.97 119 VAL A O 1
ATOM 895 N N . GLY A 1 120 ? 13.419 -7.168 14.234 1.00 14.76 120 GLY A N 1
ATOM 896 C CA . GLY A 1 120 ? 13.238 -7.402 12.805 1.00 16.69 120 GLY A CA 1
ATOM 897 C C . GLY A 1 120 ? 14.113 -6.651 11.814 1.00 17.63 120 GLY A C 1
ATOM 898 O O . GLY A 1 120 ? 14.602 -7.213 10.839 1.00 16.59 120 GLY A O 1
ATOM 899 N N . ARG A 1 121 ? 14.287 -5.378 12.042 1.00 12.01 121 ARG A N 1
ATOM 900 C CA . ARG A 1 121 ? 15.105 -4.619 11.134 1.00 13.97 121 ARG A CA 1
ATOM 901 C C . ARG A 1 121 ? 15.720 -3.428 11.806 1.00 20.89 121 ARG A C 1
ATOM 902 O O . ARG A 1 121 ? 15.229 -2.908 12.834 1.00 14.69 121 ARG A O 1
ATOM 910 N N . VAL A 1 122 ? 16.834 -3.030 11.194 1.00 15.01 122 VAL A N 1
ATOM 911 C CA . VAL A 1 122 ? 17.613 -1.893 11.655 1.00 13.46 122 VAL A CA 1
ATOM 912 C C . VAL A 1 122 ? 18.037 -0.980 10.518 1.00 12.41 122 VAL A C 1
ATOM 913 O O . VAL A 1 122 ? 18.423 -1.451 9.442 1.00 13.89 122 VAL A O 1
ATOM 917 N N . VAL A 1 123 ? 17.956 0.316 10.777 1.00 12.64 123 VAL A N 1
ATOM 918 C CA . VAL A 1 123 ? 18.409 1.312 9.815 1.00 11.88 123 VAL A CA 1
ATOM 919 C C . VAL A 1 123 ? 19.589 1.964 10.508 1.00 13.71 123 VAL A C 1
ATOM 920 O O . VAL A 1 123 ? 19.436 2.623 11.560 1.00 12.27 123 VAL A O 1
ATOM 924 N N . HIS A 1 124 ? 20.792 1.734 9.955 1.00 10.31 124 HIS A N 1
ATOM 925 C CA . HIS A 1 124 ? 22.041 2.278 10.515 1.00 9.18 124 HIS A CA 1
ATOM 926 C C . HIS A 1 124 ? 22.358 3.579 9.772 1.00 10.00 124 HIS A C 1
ATOM 927 O O . HIS A 1 124 ? 22.544 3.581 8.567 1.00 10.63 124 HIS A O 1
ATOM 934 N N . VAL A 1 125 ? 22.298 4.716 10.486 1.00 11.78 125 VAL A N 1
ATOM 935 C CA . VAL A 1 125 ? 22.481 6.033 9.940 1.00 9.25 125 VAL A CA 1
ATOM 936 C C . VAL A 1 125 ? 23.937 6.407 9.844 1.00 11.36 125 VAL A C 1
ATOM 937 O O . VAL A 1 125 ? 24.620 6.573 10.849 1.00 14.04 125 VAL A O 1
ATOM 941 N N . SER A 1 126 ? 24.370 6.599 8.590 1.00 11.11 126 SER A N 1
ATOM 942 C CA . SER A 1 126 ? 25.710 6.903 8.259 1.00 13.32 126 SER A CA 1
ATOM 943 C C . SER A 1 126 ? 25.910 8.165 7.399 1.00 16.35 126 SER A C 1
ATOM 944 O O . SER A 1 126 ? 24.947 8.931 7.125 1.00 13.18 126 SER A O 1
ATOM 947 N N . THR A 1 127 ? 27.176 8.381 6.988 1.00 12.28 127 THR A N 1
ATOM 948 C CA . THR A 1 127 ? 27.543 9.609 6.332 1.00 11.95 127 THR A CA 1
ATOM 949 C C . THR A 1 127 ? 28.367 9.452 5.072 1.00 13.29 127 THR A C 1
ATOM 950 O O . THR A 1 127 ? 29.144 8.499 4.891 1.00 11.59 127 THR A O 1
ATOM 954 N N . ASN A 1 128 ? 28.253 10.484 4.262 1.00 10.57 128 ASN A N 1
ATOM 955 C CA . ASN A 1 128 ? 29.030 10.507 3.043 1.00 11.90 128 ASN A CA 1
ATOM 956 C C . ASN A 1 128 ? 30.565 10.593 3.320 1.00 11.96 128 ASN A C 1
ATOM 957 O O . ASN A 1 128 ? 31.384 10.328 2.401 1.00 11.49 128 ASN A O 1
ATOM 962 N N . GLN A 1 129 ? 30.966 10.962 4.548 1.00 9.50 129 GLN A N 1
ATOM 963 C CA . GLN A 1 129 ? 32.398 11.140 4.837 1.00 10.29 129 GLN A CA 1
ATOM 964 C C . GLN A 1 129 ? 33.215 9.879 4.733 1.00 11.13 129 GLN A C 1
ATOM 965 O O . GLN A 1 129 ? 34.443 10.013 4.665 1.00 13.72 129 GLN A O 1
ATOM 971 N N . VAL A 1 130 ? 32.522 8.695 4.792 1.00 9.62 130 VAL A N 1
ATOM 972 C CA . VAL A 1 130 ? 33.253 7.417 4.684 1.00 10.64 130 VAL A CA 1
ATOM 973 C C . VAL A 1 130 ? 34.015 7.330 3.341 1.00 15.82 130 VAL A C 1
ATOM 974 O O . VAL A 1 130 ? 34.940 6.519 3.193 1.00 15.35 130 VAL A O 1
ATOM 978 N N . TYR A 1 131 ? 33.611 8.161 2.365 1.00 11.43 131 TYR A N 1
ATOM 979 C CA . TYR A 1 131 ? 34.219 8.069 1.045 1.00 12.19 131 TYR A CA 1
ATOM 980 C C . TYR A 1 131 ? 35.411 8.978 0.825 1.00 11.98 131 TYR A C 1
ATOM 981 O O . TYR A 1 131 ? 36.007 8.946 -0.264 1.00 13.42 131 TYR A O 1
ATOM 990 N N . GLY A 1 132 ? 35.747 9.781 1.865 1.00 11.17 132 GLY A N 1
ATOM 991 C CA . GLY A 1 132 ? 36.898 10.683 1.808 1.00 12.38 132 GLY A CA 1
ATOM 992 C C . GLY A 1 132 ? 36.585 12.049 1.174 1.00 16.61 132 GLY A C 1
ATOM 993 O O . GLY A 1 132 ? 35.795 12.799 1.710 1.00 16.75 132 GLY A O 1
ATOM 994 N N . SER A 1 133 ? 37.236 12.353 0.049 1.00 14.83 133 SER A N 1
ATOM 995 C CA . SER A 1 133 ? 37.076 13.598 -0.682 1.00 12.62 133 SER A CA 1
ATOM 996 C C . SER A 1 133 ? 37.003 13.259 -2.176 1.00 13.20 133 SER A C 1
ATOM 997 O O . SER A 1 133 ? 37.597 12.288 -2.627 1.00 14.58 133 SER A O 1
ATOM 1000 N N . ILE A 1 134 ? 36.210 14.015 -2.927 1.00 14.04 134 ILE A N 1
ATOM 1001 C CA . ILE A 1 134 ? 35.987 13.805 -4.348 1.00 15.15 134 ILE A CA 1
ATOM 1002 C C . ILE A 1 134 ? 36.075 15.167 -5.118 1.00 17.67 134 ILE A C 1
ATOM 1003 O O . ILE A 1 134 ? 35.254 16.101 -4.957 1.00 16.52 134 ILE A O 1
ATOM 1008 N N . ASP A 1 135 ? 37.097 15.260 -5.970 1.00 18.42 135 ASP A N 1
ATOM 1009 C CA . ASP A 1 135 ? 37.358 16.448 -6.786 1.00 23.07 135 ASP A CA 1
ATOM 1010 C C . ASP A 1 135 ? 36.286 16.746 -7.797 1.00 21.97 135 ASP A C 1
ATOM 1011 O O . ASP A 1 135 ? 35.868 17.887 -7.976 1.00 23.66 135 ASP A O 1
ATOM 1016 N N . SER A 1 136 ? 35.854 15.688 -8.460 1.00 21.02 136 SER A N 1
ATOM 1017 C CA . SER A 1 136 ? 34.842 15.911 -9.440 1.00 22.92 136 SER A CA 1
ATOM 1018 C C . SER A 1 136 ? 33.965 14.697 -9.521 1.00 17.31 136 SER A C 1
ATOM 1019 O O . SER A 1 136 ? 34.417 13.581 -9.334 1.00 23.24 136 SER A O 1
ATOM 1022 N N . GLY A 1 137 ? 32.706 14.916 -9.811 1.00 19.09 137 GLY A N 1
ATOM 1023 C CA . GLY A 1 137 ? 31.841 13.776 -9.850 1.00 18.36 137 GLY A CA 1
ATOM 1024 C C . GLY A 1 137 ? 31.205 13.592 -8.453 1.00 19.00 137 GLY A C 1
ATOM 1025 O O . GLY A 1 137 ? 31.406 14.437 -7.562 1.00 20.01 137 GLY A O 1
ATOM 1026 N N . SER A 1 138 ? 30.431 12.499 -8.307 1.00 17.50 138 SER A N 1
ATOM 1027 C CA . SER A 1 138 ? 29.685 12.142 -7.087 1.00 17.41 138 SER A CA 1
ATOM 1028 C C . SER A 1 138 ? 29.878 10.678 -6.789 1.00 20.88 138 SER A C 1
ATOM 1029 O O . SER A 1 138 ? 30.119 9.845 -7.687 1.00 19.12 138 SER A O 1
ATOM 1032 N N . TRP A 1 139 ? 29.793 10.346 -5.515 1.00 14.90 139 TRP A N 1
ATOM 1033 C CA . TRP A 1 139 ? 29.985 8.966 -5.139 1.00 13.04 139 TRP A CA 1
ATOM 1034 C C . TRP A 1 139 ? 28.698 8.192 -5.251 1.00 12.45 139 TRP A C 1
ATOM 1035 O O . TRP A 1 139 ? 27.639 8.739 -5.007 1.00 13.68 139 TRP A O 1
ATOM 1046 N N . THR A 1 140 ? 28.838 6.931 -5.574 1.00 12.49 140 THR A N 1
ATOM 1047 C CA . THR A 1 140 ? 27.715 6.029 -5.583 1.00 13.76 140 THR A CA 1
ATOM 1048 C C . THR A 1 140 ? 27.967 5.071 -4.380 1.00 15.96 140 THR A C 1
ATOM 1049 O O . THR A 1 140 ? 29.044 5.095 -3.721 1.00 14.92 140 THR A O 1
ATOM 1053 N N . GLU A 1 141 ? 26.980 4.218 -4.114 1.00 12.57 141 GLU A N 1
ATOM 1054 C CA . GLU A 1 141 ? 27.012 3.268 -3.004 1.00 13.75 141 GLU A CA 1
ATOM 1055 C C . GLU A 1 141 ? 28.148 2.271 -3.109 1.00 25.01 141 GLU A C 1
ATOM 1056 O O . GLU A 1 141 ? 28.501 1.605 -2.146 1.00 18.50 141 GLU A O 1
ATOM 1062 N N . SER A 1 142 ? 28.740 2.156 -4.274 1.00 18.87 142 SER A N 1
ATOM 1063 C CA . SER A 1 142 ? 29.832 1.216 -4.408 1.00 21.53 142 SER A CA 1
ATOM 1064 C C . SER A 1 142 ? 31.204 1.890 -4.285 1.00 23.17 142 SER A C 1
ATOM 1065 O O . SER A 1 142 ? 32.284 1.276 -4.429 1.00 17.69 142 SER A O 1
ATOM 1070 N N . SER A 1 143 ? 31.155 3.188 -4.071 1.00 12.72 143 SER A N 1
ATOM 1071 C CA . SER A 1 143 ? 32.383 3.941 -3.939 1.00 12.78 143 SER A CA 1
ATOM 1072 C C . SER A 1 143 ? 33.194 3.355 -2.786 1.00 16.55 143 SER A C 1
ATOM 1073 O O . SER A 1 143 ? 32.694 2.802 -1.815 1.00 17.11 143 SER A O 1
ATOM 1076 N N . PRO A 1 144 ? 34.503 3.467 -2.881 1.00 17.34 144 PRO A N 1
ATOM 1077 C CA . PRO A 1 144 ? 35.379 2.930 -1.833 1.00 22.04 144 PRO A CA 1
ATOM 1078 C C . PRO A 1 144 ? 35.354 3.699 -0.513 1.00 15.70 144 PRO A C 1
ATOM 1079 O O . PRO A 1 144 ? 35.171 4.894 -0.438 1.00 16.23 144 PRO A O 1
ATOM 1083 N N . LEU A 1 145 ? 35.593 2.978 0.556 1.00 15.58 145 LEU A N 1
ATOM 1084 C CA . LEU A 1 145 ? 35.637 3.607 1.865 1.00 16.52 145 LEU A CA 1
ATOM 1085 C C . LEU A 1 145 ? 37.020 4.169 2.053 1.00 12.95 145 LEU A C 1
ATOM 1086 O O . LEU A 1 145 ? 37.999 3.377 2.163 1.00 16.16 145 LEU A O 1
ATOM 1091 N N . GLU A 1 146 ? 37.117 5.494 2.058 1.00 11.66 146 GLU A N 1
ATOM 1092 C CA . GLU A 1 146 ? 38.408 6.127 2.191 1.00 12.63 146 GLU A CA 1
ATOM 1093 C C . GLU A 1 146 ? 38.281 7.280 3.124 1.00 12.17 146 GLU A C 1
ATOM 1094 O O . GLU A 1 146 ? 38.551 8.421 2.762 1.00 13.59 146 GLU A O 1
ATOM 1100 N N . PRO A 1 147 ? 37.850 6.996 4.360 1.00 13.00 147 PRO A N 1
ATOM 1101 C CA . PRO A 1 147 ? 37.663 8.022 5.389 1.00 12.47 147 PRO A CA 1
ATOM 1102 C C . PRO A 1 147 ? 38.950 8.736 5.742 1.00 12.65 147 PRO A C 1
ATOM 1103 O O . PRO A 1 147 ? 39.983 8.088 5.847 1.00 14.70 147 PRO A O 1
ATOM 1107 N N . ASN A 1 148 ? 38.944 10.044 5.943 1.00 12.70 148 ASN A N 1
ATOM 1108 C CA . ASN A 1 148 ? 40.222 10.705 6.257 1.00 13.57 148 ASN A CA 1
ATOM 1109 C C . ASN A 1 148 ? 40.345 11.219 7.708 1.00 13.84 148 ASN A C 1
ATOM 1110 O O . ASN A 1 148 ? 41.439 11.521 8.152 1.00 15.87 148 ASN A O 1
ATOM 1115 N N . SER A 1 149 ? 39.225 11.364 8.445 1.00 13.18 149 SER A N 1
ATOM 1116 C CA . SER A 1 149 ? 39.242 11.864 9.859 1.00 11.92 149 SER A CA 1
ATOM 1117 C C . SER A 1 149 ? 38.870 10.692 10.787 1.00 12.24 149 SER A C 1
ATOM 1118 O O . SER A 1 149 ? 38.262 9.707 10.365 1.00 12.54 149 SER A O 1
ATOM 1121 N N . PRO A 1 150 ? 39.207 10.823 12.077 1.00 13.25 150 PRO A N 1
ATOM 1122 C CA . PRO A 1 150 ? 38.838 9.786 13.025 1.00 12.73 150 PRO A CA 1
ATOM 1123 C C . PRO A 1 150 ? 37.286 9.661 13.038 1.00 14.25 150 PRO A C 1
ATOM 1124 O O . PRO A 1 150 ? 36.746 8.538 13.107 1.00 11.96 150 PRO A O 1
ATOM 1128 N N . TYR A 1 151 ? 36.544 10.781 12.910 1.00 11.80 151 TYR A N 1
ATOM 1129 C CA . TYR A 1 151 ? 35.110 10.651 12.875 1.00 11.00 151 TYR A CA 1
ATOM 1130 C C . TYR A 1 151 ? 34.707 9.816 11.684 1.00 11.55 151 TYR A C 1
ATOM 1131 O O . TYR A 1 151 ? 33.985 8.810 11.803 1.00 12.82 151 TYR A O 1
ATOM 1140 N N . ALA A 1 152 ? 35.152 10.171 10.495 1.00 11.68 152 ALA A N 1
ATOM 1141 C CA . ALA A 1 152 ? 34.756 9.405 9.318 1.00 11.47 152 ALA A CA 1
ATOM 1142 C C . ALA A 1 152 ? 35.151 7.922 9.379 1.00 11.68 152 ALA A C 1
ATOM 1143 O O . ALA A 1 152 ? 34.382 7.068 8.990 1.00 11.40 152 ALA A O 1
ATOM 1145 N N . ALA A 1 153 ? 36.340 7.609 9.869 1.00 12.04 153 ALA A N 1
ATOM 1146 C CA . ALA A 1 153 ? 36.784 6.228 9.991 1.00 10.91 153 ALA A CA 1
ATOM 1147 C C . ALA A 1 153 ? 35.942 5.475 11.013 1.00 13.62 153 ALA A C 1
ATOM 1148 O O . ALA A 1 153 ? 35.761 4.248 10.873 1.00 13.19 153 ALA A O 1
ATOM 1150 N N . SER A 1 154 ? 35.426 6.166 12.017 1.00 10.04 154 SER A N 1
ATOM 1151 C CA . SER A 1 154 ? 34.605 5.506 13.031 1.00 10.19 154 SER A CA 1
ATOM 1152 C C . SER A 1 154 ? 33.242 5.160 12.452 1.00 12.09 154 SER A C 1
ATOM 1153 O O . SER A 1 154 ? 32.676 4.068 12.680 1.00 12.84 154 SER A O 1
ATOM 1156 N N . LYS A 1 155 ? 32.694 6.090 11.659 1.00 9.95 155 LYS A N 1
ATOM 1157 C CA . LYS A 1 155 ? 31.442 5.787 11.024 1.00 9.92 155 LYS A CA 1
ATOM 1158 C C . LYS A 1 155 ? 31.604 4.615 10.032 1.00 12.66 155 LYS A C 1
ATOM 1159 O O . LYS A 1 155 ? 30.798 3.669 9.962 1.00 11.01 155 LYS A O 1
ATOM 1165 N N . ALA A 1 156 ? 32.678 4.685 9.212 1.00 13.20 156 ALA A N 1
ATOM 1166 C CA . ALA A 1 156 ? 32.945 3.623 8.246 1.00 11.11 156 ALA A CA 1
ATOM 1167 C C . ALA A 1 156 ? 33.119 2.277 8.976 1.00 12.46 156 ALA A C 1
ATOM 1168 O O . ALA A 1 156 ? 32.577 1.250 8.563 1.00 11.68 156 ALA A O 1
ATOM 1170 N N . GLY A 1 157 ? 33.823 2.271 10.117 1.00 13.85 157 GLY A N 1
ATOM 1171 C CA . GLY A 1 157 ? 33.970 1.014 10.847 1.00 10.05 157 GLY A CA 1
ATOM 1172 C C . GLY A 1 157 ? 32.619 0.505 11.324 1.00 12.08 157 GLY A C 1
ATOM 1173 O O . GLY A 1 157 ? 32.417 -0.706 11.385 1.00 13.00 157 GLY A O 1
ATOM 1174 N N . SER A 1 158 ? 31.684 1.435 11.665 1.00 10.67 158 SER A N 1
ATOM 1175 C CA . SER A 1 158 ? 30.383 1.046 12.147 1.00 10.31 158 SER A CA 1
ATOM 1176 C C . SER A 1 158 ? 29.603 0.448 11.021 1.00 10.99 158 SER A C 1
ATOM 1177 O O . SER A 1 158 ? 28.835 -0.504 11.211 1.00 10.48 158 SER A O 1
ATOM 1180 N N . ASP A 1 159 ? 29.770 1.016 9.827 1.00 11.20 159 ASP A N 1
ATOM 1181 C CA . ASP A 1 159 ? 29.074 0.495 8.646 1.00 11.83 159 ASP A CA 1
ATOM 1182 C C . ASP A 1 159 ? 29.517 -0.943 8.377 1.00 12.39 159 ASP A C 1
ATOM 1183 O O . ASP A 1 159 ? 28.726 -1.783 7.962 1.00 12.22 159 ASP A O 1
ATOM 1188 N N . LEU A 1 160 ? 30.814 -1.194 8.580 1.00 13.53 160 LEU A N 1
ATOM 1189 C CA . LEU A 1 160 ? 31.354 -2.539 8.371 1.00 13.63 160 LEU A CA 1
ATOM 1190 C C . LEU A 1 160 ? 30.834 -3.517 9.407 1.00 13.92 160 LEU A C 1
ATOM 1191 O O . LEU A 1 160 ? 30.633 -4.704 9.107 1.00 12.86 160 LEU A O 1
ATOM 1196 N N . VAL A 1 161 ? 30.630 -3.031 10.631 1.00 11.05 161 VAL A N 1
ATOM 1197 C CA . VAL A 1 161 ? 30.074 -3.893 11.633 1.00 13.56 161 VAL A CA 1
ATOM 1198 C C . VAL A 1 161 ? 28.660 -4.232 11.186 1.00 14.57 161 VAL A C 1
ATOM 1199 O O . VAL A 1 161 ? 28.223 -5.386 11.300 1.00 12.90 161 VAL A O 1
ATOM 1203 N N . ALA A 1 162 ? 27.934 -3.227 10.673 1.00 11.05 162 ALA A N 1
ATOM 1204 C CA . ALA A 1 162 ? 26.564 -3.519 10.237 1.00 11.82 162 ALA A CA 1
ATOM 1205 C C . ALA A 1 162 ? 26.546 -4.620 9.165 1.00 12.72 162 ALA A C 1
ATOM 1206 O O . ALA A 1 162 ? 25.727 -5.547 9.148 1.00 13.25 162 ALA A O 1
ATOM 1208 N N . ARG A 1 163 ? 27.484 -4.526 8.206 1.00 12.88 163 ARG A N 1
ATOM 1209 C CA . ARG A 1 163 ? 27.523 -5.547 7.147 1.00 12.03 163 ARG A CA 1
ATOM 1210 C C . ARG A 1 163 ? 27.748 -6.920 7.751 1.00 12.81 163 ARG A C 1
ATOM 1211 O O . ARG A 1 163 ? 27.069 -7.905 7.395 1.00 11.50 163 ARG A O 1
ATOM 1219 N N . ALA A 1 164 ? 28.736 -7.003 8.645 1.00 11.84 164 ALA A N 1
ATOM 1220 C CA . ALA A 1 164 ? 29.026 -8.283 9.236 1.00 11.75 164 ALA A CA 1
ATOM 1221 C C . ALA A 1 164 ? 27.839 -8.855 10.002 1.00 11.44 164 ALA A C 1
ATOM 1222 O O . ALA A 1 164 ? 27.650 -10.089 10.012 1.00 14.07 164 ALA A O 1
ATOM 1224 N N . TYR A 1 165 ? 27.043 -8.001 10.656 1.00 9.66 165 TYR A N 1
ATOM 1225 C CA . TYR A 1 165 ? 25.872 -8.508 11.372 1.00 11.28 165 TYR A CA 1
ATOM 1226 C C . TYR A 1 165 ? 24.841 -9.095 10.410 1.00 12.26 165 TYR A C 1
ATOM 1227 O O . TYR A 1 165 ? 24.191 -10.124 10.691 1.00 12.59 165 TYR A O 1
ATOM 1236 N N . HIS A 1 166 ? 24.699 -8.409 9.280 1.00 11.54 166 HIS A N 1
ATOM 1237 C CA . HIS A 1 166 ? 23.794 -8.910 8.272 1.00 15.77 166 HIS A CA 1
ATOM 1238 C C . HIS A 1 166 ? 24.343 -10.228 7.666 1.00 14.81 166 HIS A C 1
ATOM 1239 O O . HIS A 1 166 ? 23.633 -11.213 7.557 1.00 13.93 166 HIS A O 1
ATOM 1246 N N . ARG A 1 167 ? 25.605 -10.287 7.271 1.00 15.25 167 ARG A N 1
ATOM 1247 C CA . ARG A 1 167 ? 26.202 -11.461 6.649 1.00 14.09 167 ARG A CA 1
ATOM 1248 C C . ARG A 1 167 ? 26.386 -12.670 7.555 1.00 17.53 167 ARG A C 1
ATOM 1249 O O . ARG A 1 167 ? 26.337 -13.845 7.119 1.00 15.45 167 ARG A O 1
ATOM 1257 N N . THR A 1 168 ? 26.668 -12.411 8.829 1.00 14.70 168 THR A N 1
ATOM 1258 C CA . THR A 1 168 ? 26.913 -13.545 9.721 1.00 15.44 168 THR A CA 1
ATOM 1259 C C . THR A 1 168 ? 25.668 -14.039 10.391 1.00 18.65 168 THR A C 1
ATOM 1260 O O . THR A 1 168 ? 25.426 -15.254 10.496 1.00 16.41 168 THR A O 1
ATOM 1264 N N . TYR A 1 169 ? 24.913 -13.061 10.885 1.00 13.20 169 TYR A N 1
ATOM 1265 C CA . TYR A 1 169 ? 23.762 -13.427 11.638 1.00 15.43 169 TYR A CA 1
ATOM 1266 C C . TYR A 1 169 ? 22.439 -13.311 10.942 1.00 21.89 169 TYR A C 1
ATOM 1267 O O . TYR A 1 169 ? 21.453 -13.654 11.568 1.00 19.30 169 TYR A O 1
ATOM 1276 N N . GLY A 1 170 ? 22.386 -12.818 9.720 1.00 14.47 170 GLY A N 1
ATOM 1277 C CA . GLY A 1 170 ? 21.092 -12.679 9.099 1.00 15.88 170 GLY A CA 1
ATOM 1278 C C . GLY A 1 170 ? 20.314 -11.435 9.561 1.00 14.75 170 GLY A C 1
ATOM 1279 O O . GLY A 1 170 ? 19.156 -11.242 9.197 1.00 16.49 170 GLY A O 1
ATOM 1280 N N . LEU A 1 171 ? 20.946 -10.541 10.307 1.00 12.20 171 LEU A N 1
ATOM 1281 C CA . LEU A 1 171 ? 20.223 -9.360 10.725 1.00 11.94 171 LEU A CA 1
ATOM 1282 C C . LEU A 1 171 ? 19.890 -8.450 9.541 1.00 15.26 171 LEU A C 1
ATOM 1283 O O . LEU A 1 171 ? 20.723 -8.071 8.696 1.00 14.16 171 LEU A O 1
ATOM 1288 N N . ASP A 1 172 ? 18.621 -8.045 9.499 1.00 14.68 172 ASP A N 1
ATOM 1289 C CA . ASP A 1 172 ? 18.173 -7.168 8.447 1.00 13.87 172 ASP A CA 1
ATOM 1290 C C . ASP A 1 172 ? 18.556 -5.769 8.823 1.00 12.59 172 ASP A C 1
ATOM 1291 O O . ASP A 1 172 ? 17.826 -5.067 9.478 1.00 13.13 172 ASP A O 1
ATOM 1296 N N . VAL A 1 173 ? 19.725 -5.365 8.427 1.00 12.96 173 VAL A N 1
ATOM 1297 C CA . VAL A 1 173 ? 20.209 -4.028 8.685 1.00 14.71 173 VAL A CA 1
ATOM 1298 C C . VAL A 1 173 ? 20.410 -3.341 7.311 1.00 19.92 173 VAL A C 1
ATOM 1299 O O . VAL A 1 173 ? 20.992 -3.924 6.370 1.00 14.23 173 VAL A O 1
ATOM 1303 N N . ARG A 1 174 ? 19.877 -2.101 7.205 1.00 16.07 174 ARG A N 1
ATOM 1304 C CA . ARG A 1 174 ? 19.986 -1.238 6.026 1.00 14.59 174 ARG A CA 1
ATOM 1305 C C . ARG A 1 174 ? 20.838 -0.020 6.451 1.00 14.57 174 ARG A C 1
ATOM 1306 O O . ARG A 1 174 ? 20.731 0.481 7.566 1.00 12.83 174 ARG A O 1
ATOM 1314 N N . ILE A 1 175 ? 21.711 0.446 5.572 1.00 12.01 175 ILE A N 1
ATOM 1315 C CA . ILE A 1 175 ? 22.594 1.561 5.884 1.00 11.78 175 ILE A CA 1
ATOM 1316 C C . ILE A 1 175 ? 22.273 2.764 5.031 1.00 12.82 175 ILE A C 1
ATOM 1317 O O . ILE A 1 175 ? 22.143 2.651 3.807 1.00 13.27 175 ILE A O 1
ATOM 1322 N N . THR A 1 176 ? 22.202 3.934 5.656 1.00 14.45 176 THR A N 1
ATOM 1323 C CA . THR A 1 176 ? 21.966 5.133 4.866 1.00 14.66 176 THR A CA 1
ATOM 1324 C C . THR A 1 176 ? 23.216 5.990 4.968 1.00 11.24 176 THR A C 1
ATOM 1325 O O . THR A 1 176 ? 23.882 5.945 6.000 1.00 10.81 176 THR A O 1
ATOM 1329 N N . ARG A 1 177 ? 23.524 6.759 3.896 1.00 12.53 177 ARG A N 1
ATOM 1330 C CA . ARG A 1 177 ? 24.667 7.714 3.931 1.00 11.75 177 ARG A CA 1
ATOM 1331 C C . ARG A 1 177 ? 24.135 9.034 3.390 1.00 15.42 177 ARG A C 1
ATOM 1332 O O . ARG A 1 177 ? 23.478 9.075 2.332 1.00 13.44 177 ARG A O 1
ATOM 1340 N N . CYS A 1 178 ? 24.375 10.095 4.137 1.00 11.71 178 CYS A N 1
ATOM 1341 C CA . CYS A 1 178 ? 23.842 11.365 3.732 1.00 13.28 178 CYS A CA 1
ATOM 1342 C C . CYS A 1 178 ? 24.904 12.445 3.804 1.00 13.23 178 CYS A C 1
ATOM 1343 O O . CYS A 1 178 ? 25.988 12.299 4.422 1.00 12.28 178 CYS A O 1
ATOM 1346 N N . CYS A 1 179 ? 24.562 13.556 3.142 1.00 12.19 179 CYS A N 1
ATOM 1347 C CA . CYS A 1 179 ? 25.435 14.743 3.118 1.00 11.79 179 CYS A CA 1
ATOM 1348 C C . CYS A 1 179 ? 25.195 15.636 4.320 1.00 14.00 179 CYS A C 1
ATOM 1349 O O . CYS A 1 179 ? 24.476 15.248 5.226 1.00 12.95 179 CYS A O 1
ATOM 1352 N N . ASN A 1 180 ? 25.809 16.830 4.354 1.00 12.29 180 ASN A N 1
ATOM 1353 C CA . ASN A 1 180 ? 25.565 17.723 5.491 1.00 13.29 180 ASN A CA 1
ATOM 1354 C C . ASN A 1 180 ? 24.126 18.122 5.649 1.00 10.25 180 ASN A C 1
ATOM 1355 O O . ASN A 1 180 ? 23.475 18.644 4.760 1.00 13.82 180 ASN A O 1
ATOM 1360 N N . ASN A 1 181 ? 23.635 17.894 6.861 1.00 10.22 181 ASN A N 1
ATOM 1361 C CA . ASN A 1 181 ? 22.275 18.320 7.130 1.00 11.53 181 ASN A CA 1
ATOM 1362 C C . ASN A 1 181 ? 22.262 19.714 7.789 1.00 12.97 181 ASN A C 1
ATOM 1363 O O . ASN A 1 181 ? 23.222 20.160 8.401 1.00 12.76 181 ASN A O 1
ATOM 1368 N N . TYR A 1 182 ? 21.123 20.388 7.709 1.00 14.64 182 TYR A N 1
ATOM 1369 C CA . TYR A 1 182 ? 20.936 21.661 8.355 1.00 15.32 182 TYR A CA 1
ATOM 1370 C C . TYR A 1 182 ? 19.448 21.744 8.743 1.00 16.10 182 TYR A C 1
ATOM 1371 O O . TYR A 1 182 ? 18.557 21.024 8.186 1.00 14.38 182 TYR A O 1
ATOM 1380 N N . GLY A 1 183 ? 19.185 22.628 9.723 1.00 13.95 183 GLY A N 1
ATOM 1381 C CA . GLY A 1 183 ? 17.824 22.803 10.151 1.00 11.63 183 GLY A CA 1
ATOM 1382 C C . GLY A 1 183 ? 17.751 23.201 11.631 1.00 15.83 183 GLY A C 1
ATOM 1383 O O . GLY A 1 183 ? 18.773 23.311 12.319 1.00 14.50 183 GLY A O 1
ATOM 1384 N N 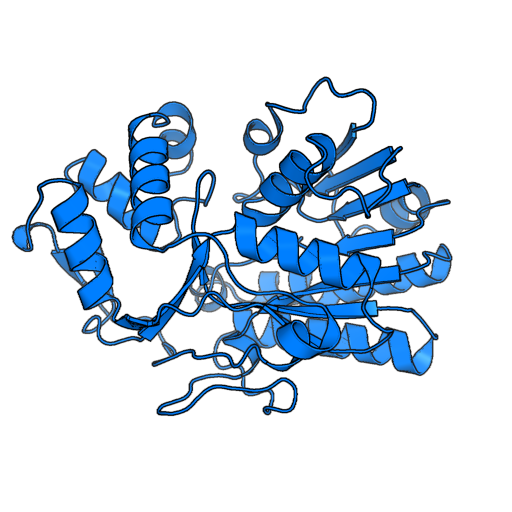. PRO A 1 184 ? 16.527 23.424 12.113 1.00 14.42 184 PRO A N 1
ATOM 1385 C CA . PRO A 1 184 ? 16.333 23.779 13.508 1.00 12.29 184 PRO A CA 1
ATOM 1386 C C . PRO A 1 184 ? 16.845 22.627 14.385 1.00 14.99 184 PRO A C 1
ATOM 1387 O O . PRO A 1 184 ? 16.788 21.426 14.033 1.00 14.91 184 PRO A O 1
ATOM 1391 N N . TYR A 1 185 ? 17.328 23.064 15.544 1.00 13.79 185 TYR A N 1
ATOM 1392 C CA . TYR A 1 185 ? 17.857 22.230 16.588 1.00 10.84 185 TYR A CA 1
ATOM 1393 C C . TYR A 1 185 ? 19.192 21.651 16.301 1.00 13.34 185 TYR A C 1
ATOM 1394 O O . TYR A 1 185 ? 19.608 20.714 16.990 1.00 13.28 185 TYR A O 1
ATOM 1403 N N . GLN A 1 186 ? 19.902 22.180 15.346 1.00 12.64 186 GLN A N 1
ATOM 1404 C CA . GLN A 1 186 ? 21.249 21.660 15.135 1.00 12.64 186 GLN A CA 1
ATOM 1405 C C . GLN A 1 186 ? 22.164 22.333 16.184 1.00 12.32 186 GLN A C 1
ATOM 1406 O O . GLN A 1 186 ? 22.100 23.546 16.489 1.00 14.22 186 GLN A O 1
ATOM 1412 N N . HIS A 1 187 ? 23.055 21.567 16.807 1.00 11.63 187 HIS A N 1
ATOM 1413 C CA . HIS A 1 187 ? 23.950 22.145 17.830 1.00 11.05 187 HIS A CA 1
ATOM 1414 C C . HIS A 1 187 ? 24.858 23.201 17.214 1.00 15.70 187 HIS A C 1
ATOM 1415 O O . HIS A 1 187 ? 25.428 23.045 16.107 1.00 15.52 187 HIS A O 1
ATOM 1422 N N . PRO A 1 188 ? 24.990 24.322 17.903 1.00 14.74 188 PRO A N 1
ATOM 1423 C CA . PRO A 1 188 ? 25.818 25.416 17.371 1.00 15.82 188 PRO A CA 1
ATOM 1424 C C . PRO A 1 188 ? 27.324 25.198 17.221 1.00 19.55 188 PRO A C 1
ATOM 1425 O O . PRO A 1 188 ? 28.032 26.150 16.921 1.00 16.33 188 PRO A O 1
ATOM 1429 N N . GLU A 1 189 ? 27.842 23.976 17.405 1.00 14.77 189 GLU A N 1
ATOM 1430 C CA . GLU A 1 189 ? 29.242 23.799 17.146 1.00 15.19 189 GLU A CA 1
ATOM 1431 C C . GLU A 1 189 ? 29.388 23.598 15.623 1.00 21.19 189 GLU A C 1
ATOM 1432 O O . GLU A 1 189 ? 30.487 23.737 15.054 1.00 19.01 189 GLU A O 1
ATOM 1438 N N . LYS A 1 190 ? 28.257 23.262 14.936 1.00 14.12 190 LYS A N 1
ATOM 1439 C CA . LYS A 1 190 ? 28.236 23.020 13.474 1.00 13.42 190 LYS A CA 1
ATOM 1440 C C . LYS A 1 190 ? 28.215 24.344 12.681 1.00 15.92 190 LYS A C 1
ATOM 1441 O O . LYS A 1 190 ? 27.686 25.361 13.132 1.00 15.53 190 LYS A O 1
ATOM 1447 N N . LEU A 1 191 ? 28.799 24.311 11.478 1.00 14.39 191 LEU A N 1
ATOM 1448 C CA . LEU A 1 191 ? 28.954 25.503 10.636 1.00 11.32 191 LEU A CA 1
ATOM 1449 C C . LEU A 1 191 ? 27.802 26.500 10.557 1.00 15.50 191 LEU A C 1
ATOM 1450 O O . LEU A 1 191 ? 27.925 27.686 10.876 1.00 14.32 191 LEU A O 1
ATOM 1455 N N . ILE A 1 192 ? 26.662 26.061 10.065 1.00 14.77 192 ILE A N 1
ATOM 1456 C CA . ILE A 1 192 ? 25.561 27.018 9.916 1.00 11.55 192 ILE A CA 1
ATOM 1457 C C . ILE A 1 192 ? 25.089 27.648 11.227 1.00 14.99 192 ILE A C 1
ATOM 1458 O O . ILE A 1 192 ? 25.065 28.863 11.328 1.00 12.77 192 ILE A O 1
ATOM 1463 N N . PRO A 1 193 ? 24.696 26.804 12.208 1.00 12.54 193 PRO A N 1
ATOM 1464 C CA . PRO A 1 193 ? 24.260 27.410 13.458 1.00 10.11 193 PRO A CA 1
ATOM 1465 C C . PRO A 1 193 ? 25.363 28.232 14.103 1.00 13.23 193 PRO A C 1
ATOM 1466 O O . PRO A 1 193 ? 25.113 29.250 14.729 1.00 15.20 193 PRO A O 1
ATOM 1470 N N . LEU A 1 194 ? 26.609 27.782 13.976 1.00 11.80 194 LEU A N 1
ATOM 1471 C CA . LEU A 1 194 ? 27.657 28.543 14.592 1.00 11.59 194 LEU A CA 1
ATOM 1472 C C . LEU A 1 194 ? 27.735 29.926 13.999 1.00 19.21 194 LEU A C 1
ATOM 1473 O O . LEU A 1 194 ? 27.768 30.915 14.749 1.00 16.32 194 LEU A O 1
ATOM 1478 N N . PHE A 1 195 ? 27.793 29.997 12.657 1.00 13.75 195 PHE A N 1
ATOM 1479 C CA . PHE A 1 195 ? 27.918 31.261 11.978 1.00 13.24 195 PHE A CA 1
ATOM 1480 C C . PHE A 1 195 ? 26.672 32.095 12.163 1.00 16.41 195 PHE A C 1
ATOM 1481 O O . PHE A 1 195 ? 26.764 33.291 12.410 1.00 13.60 195 PHE A O 1
ATOM 1489 N N . VAL A 1 196 ? 25.484 31.495 12.058 1.00 14.88 196 VAL A N 1
ATOM 1490 C CA . VAL A 1 196 ? 24.283 32.338 12.251 1.00 12.23 196 VAL A CA 1
ATOM 1491 C C . VAL A 1 196 ? 24.205 32.950 13.672 1.00 16.31 196 VAL A C 1
ATOM 1492 O O . VAL A 1 196 ? 23.859 34.135 13.895 1.00 15.29 196 VAL A O 1
ATOM 1496 N N . THR A 1 197 ? 24.508 32.113 14.692 1.00 14.47 197 THR A N 1
ATOM 1497 C CA . THR A 1 197 ? 24.433 32.597 16.080 1.00 15.24 197 THR A CA 1
ATOM 1498 C C . THR A 1 197 ? 25.570 33.570 16.387 1.00 17.70 197 THR A C 1
ATOM 1499 O O . THR A 1 197 ? 25.414 34.507 17.196 1.00 17.44 197 THR A O 1
ATOM 1503 N N . ASN A 1 198 ? 26.717 33.384 15.739 1.00 16.52 198 ASN A N 1
ATOM 1504 C CA . ASN A 1 198 ? 27.814 34.311 15.974 1.00 17.02 198 ASN A CA 1
ATOM 1505 C C . ASN A 1 198 ? 27.392 35.686 15.485 1.00 17.19 198 ASN A C 1
ATOM 1506 O O . ASN A 1 198 ? 27.616 36.692 16.150 1.00 17.64 198 ASN A O 1
ATOM 1511 N N . LEU A 1 199 ? 26.781 35.732 14.308 1.00 15.42 199 LEU A N 1
ATOM 1512 C CA . LEU A 1 199 ? 26.301 37.000 13.732 1.00 13.91 199 LEU A CA 1
ATOM 1513 C C . LEU A 1 199 ? 25.238 37.555 14.671 1.00 17.81 199 LEU A C 1
ATOM 1514 O O . LEU A 1 199 ? 25.205 38.764 14.936 1.00 20.69 199 LEU A O 1
ATOM 1519 N N . LEU A 1 200 ? 24.343 36.689 15.180 1.00 16.97 200 LEU A N 1
ATOM 1520 C CA . LEU A 1 200 ? 23.305 37.193 16.097 1.00 15.15 200 LEU A CA 1
ATOM 1521 C C . LEU A 1 200 ? 23.916 37.826 17.326 1.00 15.10 200 LEU A C 1
ATOM 1522 O O . LEU A 1 200 ? 23.361 38.778 17.880 1.00 15.77 200 LEU A O 1
ATOM 1527 N N . ASP A 1 201 ? 25.063 37.306 17.767 1.00 16.27 201 ASP A N 1
ATOM 1528 C CA . ASP A 1 201 ? 25.750 37.846 18.930 1.00 18.16 201 ASP A CA 1
ATOM 1529 C C . ASP A 1 201 ? 26.693 38.979 18.554 1.00 19.71 201 ASP A C 1
ATOM 1530 O O . ASP A 1 201 ? 27.397 39.514 19.412 1.00 19.72 201 ASP A O 1
ATOM 1535 N N . GLY A 1 202 ? 26.747 39.341 17.272 1.00 18.16 202 GLY A N 1
ATOM 1536 C CA . GLY A 1 202 ? 27.641 40.425 16.816 1.00 20.14 202 GLY A CA 1
ATOM 1537 C C . GLY A 1 202 ? 29.133 40.031 16.745 1.00 27.77 202 GLY A C 1
ATOM 1538 O O . GLY A 1 202 ? 30.049 40.882 16.719 1.00 20.26 202 GLY A O 1
ATOM 1539 N N . GLY A 1 203 ? 29.369 38.716 16.725 1.00 21.47 203 GLY A N 1
ATOM 1540 C CA . GLY A 1 203 ? 30.712 38.147 16.647 1.00 20.79 203 GLY A CA 1
ATOM 1541 C C . GLY A 1 203 ? 31.231 37.852 15.227 1.00 18.87 203 GLY A C 1
ATOM 1542 O O . GLY A 1 203 ? 30.600 38.096 14.204 1.00 20.37 203 GLY A O 1
ATOM 1543 N N . THR A 1 204 ? 32.451 37.328 15.180 1.00 16.88 204 THR A N 1
ATOM 1544 C CA . THR A 1 204 ? 33.089 37.001 13.922 1.00 16.52 204 THR A CA 1
ATOM 1545 C C . THR A 1 204 ? 32.814 35.548 13.598 1.00 13.42 204 THR A C 1
ATOM 1546 O O . THR A 1 204 ? 32.388 34.740 14.407 1.00 15.42 204 THR A O 1
ATOM 1550 N N . LEU A 1 205 ? 33.103 35.244 12.340 1.00 15.93 205 LEU A N 1
ATOM 1551 C CA . LEU A 1 205 ? 32.933 33.916 11.784 1.00 14.80 205 LEU A CA 1
ATOM 1552 C C . LEU A 1 205 ? 34.288 33.318 11.421 1.00 17.28 205 LEU A C 1
ATOM 1553 O O . LEU A 1 205 ? 34.955 33.788 10.491 1.00 16.02 205 LEU A O 1
ATOM 1558 N N . PRO A 1 206 ? 34.655 32.262 12.133 1.00 16.60 206 PRO A N 1
ATOM 1559 C CA . PRO A 1 206 ? 35.913 31.607 11.873 1.00 16.40 206 PRO A CA 1
ATOM 1560 C C . PRO A 1 206 ? 35.842 30.649 10.687 1.00 12.14 206 PRO A C 1
ATOM 1561 O O . PRO A 1 206 ? 35.493 29.472 10.831 1.00 14.67 206 PRO A O 1
ATOM 1565 N N . LEU A 1 207 ? 36.262 31.189 9.546 1.00 14.62 207 LEU A N 1
ATOM 1566 C CA . LEU A 1 207 ? 36.280 30.475 8.292 1.00 16.42 207 LEU A CA 1
ATOM 1567 C C . LEU A 1 207 ? 37.574 29.665 8.116 1.00 19.94 207 LEU A C 1
ATOM 1568 O O . LEU A 1 207 ? 38.639 30.223 7.958 1.00 17.99 207 LEU A O 1
ATOM 1573 N N . TYR A 1 208 ? 37.502 28.325 8.201 1.00 16.07 208 TYR A N 1
ATOM 1574 C CA . TYR A 1 208 ? 38.716 27.521 8.088 1.00 15.14 208 TYR A CA 1
ATOM 1575 C C . TYR A 1 208 ? 39.436 27.619 6.774 1.00 19.43 208 TYR A C 1
ATOM 1576 O O . TYR A 1 208 ? 38.860 27.547 5.689 1.00 15.04 208 TYR A O 1
ATOM 1585 N N . GLY A 1 209 ? 40.763 27.728 6.897 1.00 17.83 209 GLY A N 1
ATOM 1586 C CA . GLY A 1 209 ? 41.621 27.770 5.718 1.00 18.03 209 GLY A CA 1
ATOM 1587 C C . GLY A 1 209 ? 41.184 28.846 4.745 1.00 24.41 209 GLY A C 1
ATOM 1588 O O . GLY A 1 209 ? 41.096 30.032 5.098 1.00 21.90 209 GLY A O 1
ATOM 1589 N N . ASP A 1 210 ? 40.912 28.456 3.502 1.00 22.12 210 ASP A N 1
ATOM 1590 C CA . ASP A 1 210 ? 40.494 29.465 2.528 1.00 24.63 210 ASP A CA 1
ATOM 1591 C C . ASP A 1 210 ? 38.991 29.408 2.234 1.00 27.00 210 ASP A C 1
ATOM 1592 O O . ASP A 1 210 ? 38.481 30.104 1.350 1.00 29.82 210 ASP A O 1
ATOM 1597 N N . GLY A 1 211 ? 38.248 28.569 2.947 1.00 19.22 211 GLY A N 1
ATOM 1598 C CA . GLY A 1 211 ? 36.825 28.537 2.633 1.00 18.03 211 GLY A CA 1
ATOM 1599 C C . GLY A 1 211 ? 36.479 27.905 1.285 1.00 18.25 211 GLY A C 1
ATOM 1600 O O . GLY A 1 211 ? 35.348 28.001 0.840 1.00 18.10 211 GLY A O 1
ATOM 1601 N N . ALA A 1 212 ? 37.431 27.240 0.631 1.00 15.02 212 ALA A N 1
ATOM 1602 C CA . ALA A 1 212 ? 37.095 26.663 -0.669 1.00 18.21 212 ALA A CA 1
ATOM 1603 C C . ALA A 1 212 ? 36.457 25.290 -0.602 1.00 23.86 212 ALA A C 1
ATOM 1604 O O . ALA A 1 212 ? 35.955 24.778 -1.605 1.00 16.50 212 ALA A O 1
ATOM 1606 N N . ASN A 1 213 ? 36.460 24.704 0.593 1.00 17.12 213 ASN A N 1
ATOM 1607 C CA . ASN A 1 213 ? 35.854 23.378 0.775 1.00 18.53 213 ASN A CA 1
ATOM 1608 C C . ASN A 1 213 ? 34.410 23.343 0.339 1.00 16.87 213 ASN A C 1
ATOM 1609 O O . ASN A 1 213 ? 33.618 24.274 0.578 1.00 14.46 213 ASN A O 1
ATOM 1614 N N . VAL A 1 214 ? 34.077 22.255 -0.326 1.00 14.44 214 VAL A N 1
ATOM 1615 C CA . VAL A 1 214 ? 32.735 22.062 -0.818 1.00 13.24 214 VAL A CA 1
ATOM 1616 C C . VAL A 1 214 ? 31.942 21.050 -0.061 1.00 13.55 214 VAL A C 1
ATOM 1617 O O . VAL A 1 214 ? 32.425 19.965 0.217 1.00 12.73 214 VAL A O 1
ATOM 1621 N N . ARG A 1 215 ? 30.708 21.424 0.287 1.00 16.94 215 ARG A N 1
ATOM 1622 C CA . ARG A 1 215 ? 29.765 20.562 1.008 1.00 14.97 215 ARG A CA 1
ATOM 1623 C C . ARG A 1 215 ? 28.414 20.535 0.276 1.00 14.58 215 ARG A C 1
ATOM 1624 O O . ARG A 1 215 ? 28.029 21.513 -0.360 1.00 14.41 215 ARG A O 1
ATOM 1632 N N . GLU A 1 216 ? 27.692 19.427 0.373 1.00 15.67 216 GLU A N 1
ATOM 1633 C CA . GLU A 1 216 ? 26.377 19.255 -0.199 1.00 16.72 216 GLU A CA 1
ATOM 1634 C C . GLU A 1 216 ? 25.433 19.382 0.996 1.00 16.84 216 GLU A C 1
ATOM 1635 O O . GLU A 1 216 ? 25.679 18.804 2.030 1.00 14.35 216 GLU A O 1
ATOM 1646 N N . TRP A 1 217 ? 24.370 20.185 0.890 1.00 15.33 217 TRP A N 1
ATOM 1647 C CA . TRP A 1 217 ? 23.480 20.441 2.029 1.00 13.38 217 TRP A CA 1
ATOM 1648 C C . TRP A 1 217 ? 22.098 19.907 1.769 1.00 15.38 217 TRP A C 1
ATOM 1649 O O . TRP A 1 217 ? 21.604 20.042 0.630 1.00 17.09 217 TRP A O 1
ATOM 1660 N N . VAL A 1 218 ? 21.489 19.337 2.800 1.00 15.01 218 VAL A N 1
ATOM 1661 C CA . VAL A 1 218 ? 20.128 18.789 2.690 1.00 14.20 218 VAL A CA 1
ATOM 1662 C C . VAL A 1 218 ? 19.415 19.213 3.975 1.00 15.52 218 VAL A C 1
ATOM 1663 O O . VAL A 1 218 ? 20.028 19.206 5.034 1.00 15.51 218 VAL A O 1
ATOM 1667 N N . HIS A 1 219 ? 18.151 19.604 3.886 1.00 14.02 219 HIS A N 1
ATOM 1668 C CA . HIS A 1 219 ? 17.462 19.940 5.093 1.00 12.89 219 HIS A CA 1
ATOM 1669 C C . HIS A 1 219 ? 17.167 18.633 5.803 1.00 15.56 219 HIS A C 1
ATOM 1670 O O . HIS A 1 219 ? 16.818 17.607 5.197 1.00 14.74 219 HIS A O 1
ATOM 1677 N N . THR A 1 220 ? 17.320 18.655 7.101 1.00 16.93 220 THR A N 1
ATOM 1678 C CA . THR A 1 220 ? 17.064 17.424 7.857 1.00 16.34 220 THR A CA 1
ATOM 1679 C C . THR A 1 220 ? 15.686 16.789 7.618 1.00 13.62 220 THR A C 1
ATOM 1680 O O . THR A 1 220 ? 15.473 15.559 7.711 1.00 16.23 220 THR A O 1
ATOM 1684 N N . ASP A 1 221 ? 14.716 17.627 7.290 1.00 13.97 221 ASP A N 1
ATOM 1685 C CA . ASP A 1 221 ? 13.432 17.004 7.047 1.00 13.43 221 ASP A CA 1
ATOM 1686 C C . ASP A 1 221 ? 13.509 15.996 5.897 1.00 13.73 221 ASP A C 1
ATOM 1687 O O . ASP A 1 221 ? 12.864 14.927 5.898 1.00 14.03 221 ASP A O 1
ATOM 1692 N N . ASP A 1 222 ? 14.295 16.375 4.856 1.00 13.42 222 ASP A N 1
ATOM 1693 C CA . ASP A 1 222 ? 14.454 15.487 3.688 1.00 12.86 222 ASP A CA 1
ATOM 1694 C C . ASP A 1 222 ? 15.219 14.234 4.070 1.00 12.17 222 ASP A C 1
ATOM 1695 O O . ASP A 1 222 ? 14.857 13.108 3.737 1.00 14.60 222 ASP A O 1
ATOM 1700 N N . HIS A 1 223 ? 16.285 14.400 4.850 1.00 12.30 223 HIS A N 1
ATOM 1701 C CA . HIS A 1 223 ? 17.048 13.242 5.266 1.00 12.59 223 HIS A CA 1
ATOM 1702 C C . HIS A 1 223 ? 16.165 12.251 6.032 1.00 18.34 223 HIS A C 1
ATOM 1703 O O . HIS A 1 223 ? 16.172 11.020 5.765 1.00 15.21 223 HIS A O 1
ATOM 1710 N N . CYS A 1 224 ? 15.401 12.813 6.978 1.00 14.00 224 CYS A N 1
ATOM 1711 C CA . CYS A 1 224 ? 14.561 11.963 7.798 1.00 10.55 224 CYS A CA 1
ATOM 1712 C C . CYS A 1 224 ? 13.540 11.190 6.997 1.00 15.38 224 CYS A C 1
ATOM 1713 O O . CYS A 1 224 ? 13.189 10.029 7.285 1.00 13.95 224 CYS A O 1
ATOM 1716 N N . ARG A 1 225 ? 13.010 11.878 5.990 1.00 15.78 225 ARG A N 1
ATOM 1717 C CA . ARG A 1 225 ? 12.021 11.231 5.135 1.00 16.96 225 ARG A CA 1
ATOM 1718 C C . ARG A 1 225 ? 12.678 10.082 4.342 1.00 17.45 225 ARG A C 1
ATOM 1719 O O . ARG A 1 225 ? 12.098 9.007 4.145 1.00 14.98 225 ARG A O 1
ATOM 1727 N N . GLY A 1 226 ? 13.927 10.287 3.902 1.00 14.24 226 GLY A N 1
ATOM 1728 C CA . GLY A 1 226 ? 14.656 9.271 3.174 1.00 12.77 226 GLY A CA 1
ATOM 1729 C C . GLY A 1 226 ? 14.866 8.082 4.093 1.00 14.76 226 GLY A C 1
ATOM 1730 O O . GLY A 1 226 ? 14.756 6.906 3.702 1.00 12.82 226 GLY A O 1
ATOM 1731 N N . ILE A 1 227 ? 15.187 8.355 5.374 1.00 13.47 227 ILE A N 1
ATOM 1732 C CA . ILE A 1 227 ? 15.388 7.255 6.309 1.00 12.70 227 ILE A CA 1
ATOM 1733 C C . ILE A 1 227 ? 14.114 6.480 6.485 1.00 12.08 227 ILE A C 1
ATOM 1734 O O . ILE A 1 227 ? 14.149 5.241 6.537 1.00 14.05 227 ILE A O 1
ATOM 1739 N N . ALA A 1 228 ? 12.988 7.219 6.633 1.00 12.22 228 ALA A N 1
ATOM 1740 C CA . ALA A 1 228 ? 11.688 6.547 6.808 1.00 13.18 228 ALA A CA 1
ATOM 1741 C C . ALA A 1 228 ? 11.362 5.666 5.578 1.00 12.71 228 ALA A C 1
ATOM 1742 O O . ALA A 1 228 ? 10.815 4.575 5.700 1.00 13.34 228 ALA A O 1
ATOM 1744 N N . LEU A 1 229 ? 11.713 6.124 4.369 1.00 13.99 229 LEU A N 1
ATOM 1745 C CA . LEU A 1 229 ? 11.478 5.320 3.155 1.00 11.78 229 LEU A CA 1
ATOM 1746 C C . LEU A 1 229 ? 12.348 4.056 3.175 1.00 17.59 229 LEU A C 1
ATOM 1747 O O . LEU A 1 229 ? 11.910 2.977 2.807 1.00 15.05 229 LEU A O 1
ATOM 1752 N N . VAL A 1 230 ? 13.610 4.157 3.640 1.00 11.38 230 VAL A N 1
ATOM 1753 C CA . VAL A 1 230 ? 14.486 3.004 3.706 1.00 10.70 230 VAL A CA 1
ATOM 1754 C C . VAL A 1 230 ? 13.950 2.030 4.769 1.00 13.71 230 VAL A C 1
ATOM 1755 O O . VAL A 1 230 ? 13.950 0.800 4.596 1.00 13.99 230 VAL A O 1
ATOM 1759 N N . LEU A 1 231 ? 13.515 2.558 5.889 1.00 13.14 231 LEU A N 1
ATOM 1760 C CA . LEU A 1 231 ? 12.994 1.730 6.934 1.00 11.24 231 LEU A CA 1
ATOM 1761 C C . LEU A 1 231 ? 11.781 0.983 6.447 1.00 16.37 231 LEU A C 1
ATOM 1762 O O . LEU A 1 231 ? 11.623 -0.209 6.752 1.00 16.96 231 LEU A O 1
ATOM 1767 N N . ALA A 1 232 ? 10.908 1.682 5.717 1.00 13.89 232 ALA A N 1
ATOM 1768 C CA . ALA A 1 232 ? 9.728 0.983 5.296 1.00 15.75 232 ALA A CA 1
ATOM 1769 C C . ALA A 1 232 ? 9.932 0.092 4.101 1.00 24.30 232 ALA A C 1
ATOM 1770 O O . ALA A 1 232 ? 9.229 -0.934 3.991 1.00 21.39 232 ALA A O 1
ATOM 1772 N N . GLY A 1 233 ? 10.833 0.463 3.186 1.00 21.37 233 GLY A N 1
ATOM 1773 C CA . GLY A 1 233 ? 10.937 -0.386 2.012 1.00 18.81 233 GLY A CA 1
ATOM 1774 C C . GLY A 1 233 ? 12.296 -0.761 1.525 1.00 17.38 233 GLY A C 1
ATOM 1775 O O . GLY A 1 233 ? 12.392 -1.317 0.405 1.00 18.78 233 GLY A O 1
ATOM 1776 N N . GLY A 1 234 ? 13.296 -0.524 2.318 1.00 13.15 234 GLY A N 1
ATOM 1777 C CA . GLY A 1 234 ? 14.609 -0.914 1.854 1.00 15.21 234 GLY A CA 1
ATOM 1778 C C . GLY A 1 234 ? 14.786 -2.434 1.916 1.00 23.62 234 GLY A C 1
ATOM 1779 O O . GLY A 1 234 ? 13.883 -3.221 2.254 1.00 20.24 234 GLY A O 1
ATOM 1780 N N . ARG A 1 235 ? 15.970 -2.878 1.563 1.00 13.55 235 ARG A N 1
ATOM 1781 C CA . ARG A 1 235 ? 16.245 -4.268 1.540 1.00 13.82 235 ARG A CA 1
ATOM 1782 C C . ARG A 1 235 ? 17.410 -4.582 2.443 1.00 17.79 235 ARG A C 1
ATOM 1783 O O . ARG A 1 235 ? 18.381 -3.796 2.513 1.00 15.11 235 ARG A O 1
ATOM 1791 N N . ALA A 1 236 ? 17.333 -5.769 3.079 1.00 15.69 236 ALA A N 1
ATOM 1792 C CA . ALA A 1 236 ? 18.397 -6.168 3.957 1.00 12.29 236 ALA A CA 1
ATOM 1793 C C . ALA A 1 236 ? 19.807 -6.069 3.383 1.00 17.60 236 ALA A C 1
ATOM 1794 O O . ALA A 1 236 ? 20.084 -6.553 2.282 1.00 16.21 236 ALA A O 1
ATOM 1796 N N . GLY A 1 237 ? 20.724 -5.494 4.146 1.00 16.02 237 GLY A N 1
ATOM 1797 C CA . GLY A 1 237 ? 22.109 -5.350 3.778 1.00 13.74 237 GLY A CA 1
ATOM 1798 C C . GLY A 1 237 ? 22.391 -4.247 2.773 1.00 19.46 237 GLY A C 1
ATOM 1799 O O . GLY A 1 237 ? 23.553 -3.978 2.497 1.00 18.32 237 GLY A O 1
ATOM 1800 N N . GLU A 1 238 ? 21.374 -3.604 2.218 1.00 12.23 238 GLU A N 1
ATOM 1801 C CA . GLU A 1 238 ? 21.660 -2.569 1.201 1.00 14.54 238 GLU A CA 1
ATOM 1802 C C . GLU A 1 238 ? 22.099 -1.199 1.777 1.00 13.56 238 GLU A C 1
ATOM 1803 O O . GLU A 1 238 ? 21.669 -0.832 2.882 1.00 14.86 238 GLU A O 1
ATOM 1809 N N . ILE A 1 239 ? 22.887 -0.437 1.016 1.00 11.31 239 ILE A N 1
ATOM 1810 C CA . ILE A 1 239 ? 23.326 0.905 1.350 1.00 11.35 239 ILE A CA 1
ATOM 1811 C C . ILE A 1 239 ? 22.538 1.843 0.452 1.00 12.06 239 ILE A C 1
ATOM 1812 O O . ILE A 1 239 ? 22.338 1.599 -0.734 1.00 12.46 239 ILE A O 1
ATOM 1817 N N . TYR A 1 240 ? 22.081 2.940 1.016 1.00 12.51 240 TYR A N 1
ATOM 1818 C CA . TYR A 1 240 ? 21.327 3.969 0.287 1.00 13.45 240 TYR A CA 1
ATOM 1819 C C . TYR A 1 240 ? 21.794 5.396 0.565 1.00 14.47 240 TYR A C 1
ATOM 1820 O O . TYR A 1 240 ? 21.799 5.860 1.714 1.00 12.59 240 TYR A O 1
ATOM 1829 N N . HIS A 1 241 ? 22.188 6.084 -0.491 1.00 11.54 241 HIS A N 1
ATOM 1830 C CA . HIS A 1 241 ? 22.588 7.468 -0.363 1.00 10.58 241 HIS A CA 1
ATOM 1831 C C . HIS A 1 241 ? 21.319 8.331 -0.296 1.00 16.32 241 HIS A C 1
ATOM 1832 O O . HIS A 1 241 ? 20.360 8.078 -1.056 1.00 16.03 241 HIS A O 1
ATOM 1839 N N . ILE A 1 242 ? 21.330 9.356 0.591 1.00 14.82 242 ILE A N 1
ATOM 1840 C CA . ILE A 1 242 ? 20.218 10.299 0.721 1.00 15.96 242 ILE A CA 1
ATOM 1841 C C . ILE A 1 242 ? 20.918 11.625 0.565 1.00 20.96 242 ILE A C 1
ATOM 1842 O O . ILE A 1 242 ? 21.720 12.005 1.450 1.00 20.02 242 ILE A O 1
ATOM 1847 N N . GLY A 1 243 ? 20.687 12.261 -0.578 1.00 20.48 243 GLY A N 1
ATOM 1848 C CA . GLY A 1 243 ? 21.333 13.527 -0.803 1.00 20.85 243 GLY A CA 1
ATOM 1849 C C . GLY A 1 243 ? 20.414 14.759 -0.730 1.00 34.49 243 GLY A C 1
ATOM 1850 O O . GLY A 1 243 ? 19.151 14.751 -0.629 1.00 22.87 243 GLY A O 1
ATOM 1851 N N A GLY A 1 244 ? 21.059 15.913 -0.836 0.50 28.43 244 GLY A N 1
ATOM 1852 N N B GLY A 1 244 ? 21.119 15.897 -0.817 0.50 31.03 244 GLY A N 1
ATOM 1853 C CA A GLY A 1 244 ? 20.240 17.125 -0.807 0.50 23.96 244 GLY A CA 1
ATOM 1854 C CA B GLY A 1 244 ? 20.518 17.202 -0.734 0.50 31.29 244 GLY A CA 1
ATOM 1855 C C A GLY A 1 244 ? 20.358 17.829 -2.160 0.50 23.33 244 GLY A C 1
ATOM 1856 C C B GLY A 1 244 ? 21.167 18.055 -1.771 0.50 36.77 244 GLY A C 1
ATOM 1857 O O A GLY A 1 244 ? 19.526 18.629 -2.557 0.50 23.04 244 GLY A O 1
ATOM 1858 O O B GLY A 1 244 ? 21.894 18.989 -1.465 0.50 35.32 244 GLY A O 1
ATOM 1859 N N A GLY A 1 245 ? 21.414 17.483 -2.918 0.50 17.46 245 GLY A N 1
ATOM 1860 N N B GLY A 1 245 ? 20.885 17.653 -3.010 0.50 39.01 245 GLY A N 1
ATOM 1861 C CA A GLY A 1 245 ? 21.564 18.106 -4.177 0.50 35.75 245 GLY A CA 1
ATOM 1862 C CA B GLY A 1 245 ? 21.372 18.248 -4.233 0.50 48.11 245 GLY A CA 1
ATOM 1863 C C A GLY A 1 245 ? 22.535 19.330 -4.089 0.50 57.42 245 GLY A C 1
ATOM 1864 C C B GLY A 1 245 ? 22.449 19.339 -4.136 0.50 59.79 245 GLY A C 1
ATOM 1865 O O A GLY A 1 245 ? 23.698 19.193 -4.463 0.50 73.61 245 GLY A O 1
ATOM 1866 O O B GLY A 1 245 ? 23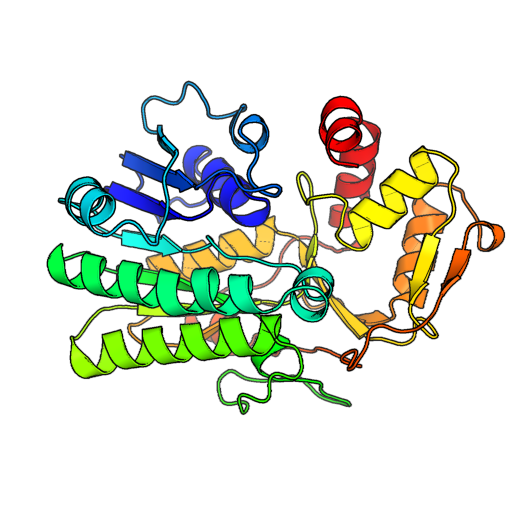.574 19.148 -4.596 0.50 72.87 245 GLY A O 1
ATOM 1867 N N . LEU A 1 246 ? 22.068 20.473 -3.560 1.00 40.76 246 LEU A N 1
ATOM 1868 C CA . LEU A 1 246 ? 22.881 21.697 -3.379 1.00 31.06 246 LEU A CA 1
ATOM 1869 C C . LEU A 1 246 ? 24.333 21.686 -2.871 1.00 31.93 246 LEU A C 1
ATOM 1870 O O . LEU A 1 246 ? 24.584 21.527 -1.673 1.00 33.56 246 LEU A O 1
ATOM 1875 N N . GLU A 1 247 ? 25.292 21.939 -3.76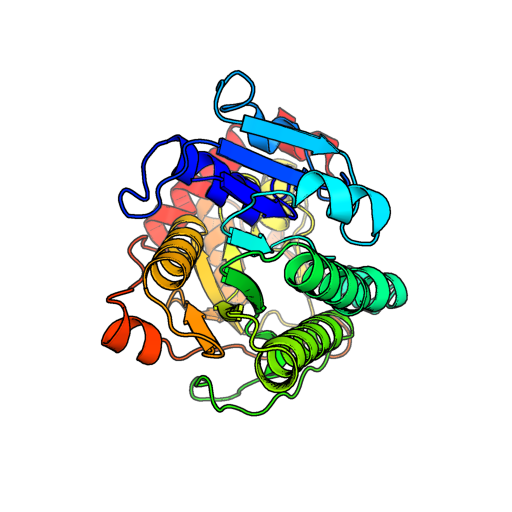9 1.00 16.58 247 GLU A N 1
ATOM 1876 C CA . GLU A 1 247 ? 26.712 21.964 -3.449 1.00 17.63 247 GLU A CA 1
ATOM 1877 C C . GLU A 1 247 ? 27.212 23.385 -3.339 1.00 17.97 247 GLU A C 1
ATOM 1878 O O . GLU A 1 247 ? 26.958 24.153 -4.234 1.00 18.74 247 GLU A O 1
ATOM 1884 N N . LEU A 1 248 ? 27.923 23.719 -2.271 1.00 17.03 248 LEU A N 1
ATOM 1885 C CA . LEU A 1 248 ? 28.432 25.083 -2.088 1.00 17.85 248 LEU A CA 1
ATOM 1886 C C . LEU A 1 248 ? 29.835 25.124 -1.500 1.00 16.34 248 LEU A C 1
ATOM 1887 O O . LEU A 1 248 ? 30.115 24.305 -0.616 1.00 17.78 248 LEU A O 1
ATOM 1892 N N . THR A 1 249 ? 30.649 26.141 -1.861 1.00 13.98 249 THR A N 1
ATOM 1893 C CA . THR A 1 249 ? 31.890 26.267 -1.160 1.00 13.55 249 THR A CA 1
ATOM 1894 C C . THR A 1 249 ? 31.504 26.886 0.194 1.00 22.17 249 THR A C 1
ATOM 1895 O O . THR A 1 249 ? 30.484 27.584 0.321 1.00 17.95 249 THR A O 1
ATOM 1899 N N . ASN A 1 250 ? 32.307 26.665 1.234 1.00 17.75 250 ASN A N 1
ATOM 1900 C CA . ASN A 1 250 ? 32.020 27.282 2.527 1.00 16.31 250 ASN A CA 1
ATOM 1901 C C . ASN A 1 250 ? 32.021 28.795 2.400 1.00 18.37 250 ASN A C 1
ATOM 1902 O O . ASN A 1 250 ? 31.312 29.497 3.110 1.00 18.29 250 ASN A O 1
ATOM 1907 N N . ARG A 1 251 ? 32.816 29.310 1.458 1.00 19.06 251 ARG A N 1
ATOM 1908 C CA . ARG A 1 251 ? 32.852 30.747 1.238 1.00 25.77 251 ARG A CA 1
ATOM 1909 C C . ARG A 1 251 ? 31.482 31.235 0.674 1.00 18.83 251 ARG A C 1
ATOM 1910 O O . ARG A 1 251 ? 30.866 32.256 1.091 1.00 18.11 251 ARG A O 1
ATOM 1918 N N . GLU A 1 252 ? 30.980 30.471 -0.302 1.00 14.57 252 GLU A N 1
ATOM 1919 C CA . GLU A 1 252 ? 29.715 30.848 -0.871 1.00 15.03 252 GLU A CA 1
ATOM 1920 C C . GLU A 1 252 ? 28.648 30.872 0.192 1.00 17.67 252 GLU A C 1
ATOM 1921 O O . GLU A 1 252 ? 27.828 31.779 0.272 1.00 16.25 252 GLU A O 1
ATOM 1927 N N . LEU A 1 253 ? 28.631 29.800 0.979 1.00 16.18 253 LEU A N 1
ATOM 1928 C CA . LEU A 1 253 ? 27.627 29.638 2.043 1.00 15.58 253 LEU A CA 1
ATOM 1929 C C . LEU A 1 253 ? 27.710 30.756 3.069 1.00 13.81 253 LEU A C 1
ATOM 1930 O O . LEU A 1 253 ? 26.718 31.329 3.547 1.00 16.94 253 LEU A O 1
ATOM 1935 N N . THR A 1 254 ? 28.940 31.112 3.409 1.00 16.17 254 THR A N 1
ATOM 1936 C CA . THR A 1 254 ? 29.136 32.203 4.353 1.00 14.20 254 THR A CA 1
ATOM 1937 C C . THR A 1 254 ? 28.490 33.472 3.775 1.00 20.94 254 THR A C 1
ATOM 1938 O O . THR A 1 254 ? 27.764 34.200 4.458 1.00 16.65 254 THR A O 1
ATOM 1942 N N . GLY A 1 255 ? 28.774 33.747 2.489 1.00 19.35 255 GLY A N 1
ATOM 1943 C CA . GLY A 1 255 ? 28.183 34.936 1.878 1.00 19.90 255 GLY A CA 1
ATOM 1944 C C . GLY A 1 255 ? 26.639 34.940 1.988 1.00 20.20 255 GLY A C 1
ATOM 1945 O O . GLY A 1 255 ? 25.999 35.988 2.260 1.00 16.13 255 GLY A O 1
ATOM 1946 N N . ILE A 1 256 ? 26.049 33.762 1.737 1.00 14.98 256 ILE A N 1
ATOM 1947 C CA . ILE A 1 256 ? 24.596 33.569 1.808 1.00 14.52 256 ILE A CA 1
ATOM 1948 C C . ILE A 1 256 ? 24.132 33.856 3.249 1.00 24.99 256 ILE A C 1
ATOM 1949 O O . ILE A 1 256 ? 23.145 34.565 3.508 1.00 15.81 256 ILE A O 1
ATOM 1954 N N . LEU A 1 257 ? 24.889 33.302 4.218 1.00 17.32 257 LEU A N 1
ATOM 1955 C CA . LEU A 1 257 ? 24.539 33.543 5.595 1.00 16.91 257 LEU A CA 1
ATOM 1956 C C . LEU A 1 257 ? 24.628 35.033 5.922 1.00 19.29 257 LEU A C 1
ATOM 1957 O O . LEU A 1 257 ? 23.752 35.640 6.567 1.00 19.17 257 LEU A O 1
ATOM 1962 N N . LEU A 1 258 ? 25.720 35.663 5.490 1.00 14.67 258 LEU A N 1
ATOM 1963 C CA . LEU A 1 258 ? 25.858 37.089 5.791 1.00 16.84 258 LEU A CA 1
ATOM 1964 C C . LEU A 1 258 ? 24.663 37.836 5.246 1.00 21.18 258 LEU A C 1
ATOM 1965 O O . LEU A 1 258 ? 24.048 38.635 5.959 1.00 22.12 258 LEU A O 1
ATOM 1970 N N . ASP A 1 259 ? 24.352 37.580 3.977 1.00 17.47 259 ASP A N 1
ATOM 1971 C CA . ASP A 1 259 ? 23.244 38.239 3.308 1.00 14.30 259 ASP A CA 1
ATOM 1972 C C . ASP A 1 259 ? 21.957 38.063 4.102 1.00 22.39 259 ASP A C 1
ATOM 1973 O O . ASP A 1 259 ? 21.208 39.001 4.391 1.00 21.99 259 ASP A O 1
ATOM 1978 N N . SER A 1 260 ? 21.700 36.847 4.483 1.00 23.19 260 SER A N 1
ATOM 1979 C CA . SER A 1 260 ? 20.505 36.557 5.245 1.00 23.66 260 SER A CA 1
ATOM 1980 C C . SER A 1 260 ? 20.415 37.382 6.523 1.00 24.87 260 SER A C 1
ATOM 1981 O O . SER A 1 260 ? 19.298 37.654 6.993 1.00 23.79 260 SER A O 1
ATOM 1986 N N . LEU A 1 261 ? 21.560 37.711 7.120 1.00 17.10 261 LEU A N 1
ATOM 1987 C CA . LEU A 1 261 ? 21.461 38.443 8.363 1.00 22.63 261 LEU A CA 1
ATOM 1988 C C . LEU A 1 261 ? 21.817 39.923 8.272 1.00 25.80 261 LEU A C 1
ATOM 1989 O O . LEU A 1 261 ? 21.927 40.568 9.315 1.00 20.76 261 LEU A O 1
ATOM 1994 N N . GLY A 1 262 ? 22.018 40.438 7.048 1.00 25.76 262 GLY A N 1
ATOM 1995 C CA . GLY A 1 262 ? 22.366 41.831 6.809 1.00 21.49 262 GLY A CA 1
ATOM 1996 C C . GLY A 1 262 ? 23.763 42.154 7.313 1.00 27.17 262 GLY A C 1
ATOM 1997 O O . GLY A 1 262 ? 24.086 43.245 7.803 1.00 29.04 262 GLY A O 1
ATOM 1998 N N . ALA A 1 263 ? 24.616 41.178 7.253 1.00 17.12 263 ALA A N 1
ATOM 1999 C CA . ALA A 1 263 ? 25.952 41.447 7.745 1.00 17.43 263 ALA A CA 1
ATOM 2000 C C . ALA A 1 263 ? 26.918 41.457 6.575 1.00 20.91 263 ALA A C 1
ATOM 2001 O O . ALA A 1 263 ? 26.497 41.236 5.446 1.00 21.41 263 ALA A O 1
ATOM 2003 N N . ASP A 1 264 ? 28.204 41.724 6.782 1.00 22.68 264 ASP A N 1
ATOM 2004 C CA . ASP A 1 264 ? 29.127 41.741 5.660 1.00 25.27 264 ASP A CA 1
ATOM 2005 C C . ASP A 1 264 ? 30.398 40.998 5.930 1.00 19.19 264 ASP A C 1
ATOM 2006 O O . ASP A 1 264 ? 30.582 40.484 7.043 1.00 21.25 264 ASP A O 1
ATOM 2011 N N . TRP A 1 265 ? 31.284 40.960 4.931 1.00 20.76 265 TRP A N 1
ATOM 2012 C CA . TRP A 1 265 ? 32.553 40.230 5.064 1.00 24.84 265 TRP A CA 1
ATOM 2013 C C . TRP A 1 265 ? 33.451 40.634 6.192 1.00 26.26 265 TRP A C 1
ATOM 2014 O O . TRP A 1 265 ? 34.310 39.886 6.642 1.00 20.93 265 TRP A O 1
ATOM 2025 N N . SER A 1 266 ? 33.238 41.865 6.617 1.00 21.25 266 SER A N 1
ATOM 2026 C CA . SER A 1 266 ? 34.048 42.314 7.693 1.00 22.38 266 SER A CA 1
ATOM 2027 C C . SER A 1 266 ? 33.874 41.461 8.937 1.00 23.45 266 SER A C 1
ATOM 2028 O O . SER A 1 266 ? 34.732 41.474 9.820 1.00 23.32 266 SER A O 1
ATOM 2031 N N . SER A 1 267 ? 32.778 40.711 9.042 1.00 19.09 267 SER A N 1
ATOM 2032 C CA . SER A 1 267 ? 32.597 39.861 10.235 1.00 17.83 267 SER A CA 1
ATOM 2033 C C . SER A 1 267 ? 33.385 38.528 10.151 1.00 18.62 267 SER A C 1
ATOM 2034 O O . SER A 1 267 ? 33.414 37.769 11.113 1.00 18.22 267 SER A O 1
ATOM 2037 N N . VAL A 1 268 ? 33.975 38.231 8.983 1.00 15.78 268 VAL A N 1
ATOM 2038 C CA . VAL A 1 268 ? 34.709 36.972 8.769 1.00 16.49 268 VAL A CA 1
ATOM 2039 C C . VAL A 1 268 ? 36.172 37.033 9.169 1.00 25.84 268 VAL A C 1
ATOM 2040 O O . VAL A 1 268 ? 36.843 38.067 9.071 1.00 20.34 268 VAL A O 1
ATOM 2044 N N . ARG A 1 269 ? 36.658 35.891 9.622 1.00 17.90 269 ARG A N 1
ATOM 2045 C CA . ARG A 1 269 ? 38.025 35.779 10.021 1.00 14.87 269 ARG A CA 1
ATOM 2046 C C . ARG A 1 269 ? 38.576 34.489 9.457 1.00 18.69 269 ARG A C 1
ATOM 2047 O O . ARG A 1 269 ? 38.032 33.431 9.720 1.00 17.07 269 ARG A O 1
ATOM 2055 N N . LYS A 1 270 ? 39.684 34.601 8.733 1.00 19.27 270 LYS A N 1
ATOM 2056 C CA . LYS A 1 270 ? 40.369 33.436 8.208 1.00 24.38 270 LYS A CA 1
ATOM 2057 C C . LYS A 1 270 ? 41.129 32.811 9.392 1.00 27.07 270 LYS A C 1
ATOM 2058 O O . LYS A 1 270 ? 41.846 33.525 10.099 1.00 24.70 270 LYS A O 1
ATOM 2064 N N . VAL A 1 271 ? 40.928 31.502 9.671 1.00 17.00 271 VAL A N 1
ATOM 2065 C CA . VAL A 1 271 ? 41.607 30.841 10.795 1.00 18.14 271 VAL A CA 1
ATOM 2066 C C . VAL A 1 271 ? 42.310 29.605 10.198 1.00 21.93 271 VAL A C 1
ATOM 2067 O O . VAL A 1 271 ? 42.028 29.230 9.047 1.00 22.27 271 VAL A O 1
ATOM 2071 N N . ALA A 1 272 ? 43.244 29.025 10.942 1.00 19.04 272 ALA A N 1
ATOM 2072 C CA . ALA A 1 272 ? 43.955 27.873 10.470 1.00 20.29 272 ALA A CA 1
ATOM 2073 C C . ALA A 1 272 ? 42.950 26.814 10.001 1.00 23.99 272 ALA A C 1
ATOM 2074 O O . ALA A 1 272 ? 41.834 26.644 10.539 1.00 21.18 272 ALA A O 1
ATOM 2076 N N . ASP A 1 273 ? 43.367 26.099 8.958 1.00 18.04 273 ASP A N 1
ATOM 2077 C CA . ASP A 1 273 ? 42.537 25.057 8.424 1.00 14.30 273 ASP A CA 1
ATOM 2078 C C . ASP A 1 273 ? 42.461 23.845 9.347 1.00 16.71 273 ASP A C 1
ATOM 2079 O O . ASP A 1 273 ? 43.379 23.546 10.138 1.00 19.48 273 ASP A O 1
ATOM 2084 N N . ARG A 1 274 ? 41.341 23.110 9.230 1.00 14.06 274 ARG A N 1
ATOM 2085 C CA . ARG A 1 274 ? 41.163 21.880 9.951 1.00 18.41 274 ARG A CA 1
ATOM 2086 C C . ARG A 1 274 ? 42.218 20.856 9.425 1.00 18.42 274 ARG A C 1
ATOM 2087 O O . ARG A 1 274 ? 42.473 20.722 8.186 1.00 15.50 274 ARG A O 1
ATOM 2095 N N . LYS A 1 275 ? 42.834 20.091 10.353 1.00 16.08 275 LYS A N 1
ATOM 2096 C CA . LYS A 1 275 ? 43.807 19.082 9.911 1.00 16.46 275 LYS A CA 1
ATOM 2097 C C . LYS A 1 275 ? 43.114 18.014 9.037 1.00 20.11 275 LYS A C 1
ATOM 2098 O O . LYS A 1 275 ? 42.076 17.440 9.388 1.00 19.58 275 LYS A O 1
ATOM 2104 N N . GLY A 1 276 ? 43.721 17.708 7.893 1.00 17.38 276 GLY A N 1
ATOM 2105 C CA . GLY A 1 276 ? 43.188 16.696 6.990 1.00 16.36 276 GLY A CA 1
ATOM 2106 C C . GLY A 1 276 ? 41.833 17.042 6.395 1.00 16.62 276 GLY A C 1
ATOM 2107 O O . GLY A 1 276 ? 41.112 16.156 5.906 1.00 16.64 276 GLY A O 1
ATOM 2108 N N . HIS A 1 277 ? 41.486 18.323 6.445 1.00 16.14 277 HIS A N 1
ATOM 2109 C CA . HIS A 1 277 ? 40.193 18.807 5.952 1.00 11.11 277 HIS A CA 1
ATOM 2110 C C . HIS A 1 277 ? 39.842 18.265 4.577 1.00 15.31 277 HIS A C 1
ATOM 2111 O O . HIS A 1 277 ? 40.610 18.411 3.604 1.00 18.57 277 HIS A O 1
ATOM 2118 N N . ASP A 1 278 ? 38.676 17.632 4.475 1.00 12.42 278 ASP A N 1
ATOM 2119 C CA . ASP A 1 278 ? 38.199 17.076 3.200 1.00 12.48 278 ASP A CA 1
ATOM 2120 C C . ASP A 1 278 ? 37.796 18.205 2.288 1.00 13.59 278 ASP A C 1
ATOM 2121 O O . ASP A 1 278 ? 37.025 19.095 2.677 1.00 15.32 278 ASP A O 1
ATOM 2126 N N . LEU A 1 279 ? 38.329 18.194 1.068 1.00 13.57 279 LEU A N 1
ATOM 2127 C CA . LEU A 1 279 ? 38.041 19.268 0.149 1.00 14.60 279 LEU A CA 1
ATOM 2128 C C . LEU A 1 279 ? 36.630 19.336 -0.409 1.00 15.65 279 LEU A C 1
ATOM 2129 O O . LEU A 1 279 ? 36.081 20.434 -0.598 1.00 16.89 279 LEU A O 1
ATOM 2134 N N . ARG A 1 280 ? 36.049 18.176 -0.714 1.00 15.39 280 ARG A N 1
ATOM 2135 C CA . ARG A 1 280 ? 34.733 18.184 -1.284 1.00 13.12 280 ARG A CA 1
ATOM 2136 C C . ARG A 1 280 ? 33.997 16.868 -1.106 1.00 15.43 280 ARG A C 1
ATOM 2137 O O . ARG A 1 280 ? 34.548 15.765 -1.225 1.00 12.23 280 ARG A O 1
ATOM 2145 N N . TYR A 1 281 ? 32.710 17.015 -0.856 1.00 13.80 281 TYR A N 1
ATOM 2146 C CA . TYR A 1 281 ? 31.824 15.889 -0.742 1.00 13.33 281 TYR A CA 1
ATOM 2147 C C . TYR A 1 281 ? 30.776 16.046 -1.811 1.00 16.39 281 TYR A C 1
ATOM 2148 O O . TYR A 1 281 ? 30.272 17.155 -2.000 1.00 15.71 281 TYR A O 1
ATOM 2157 N N . SER A 1 282 ? 30.403 14.927 -2.460 1.00 13.74 282 SER A N 1
ATOM 2158 C CA . SER A 1 282 ? 29.356 14.963 -3.476 1.00 16.73 282 SER A CA 1
ATOM 2159 C C . SER A 1 282 ? 28.757 13.572 -3.621 1.00 16.12 282 SER A C 1
ATOM 2160 O O . SER A 1 282 ? 29.494 12.670 -3.963 1.00 15.04 282 SER A O 1
ATOM 2163 N N . LEU A 1 283 ? 27.446 13.396 -3.362 1.00 13.31 283 LEU A N 1
ATOM 2164 C CA . LEU A 1 283 ? 26.800 12.074 -3.420 1.00 15.81 283 LEU A CA 1
ATOM 2165 C C . LEU A 1 283 ? 25.843 11.938 -4.542 1.00 15.47 283 LEU A C 1
ATOM 2166 O O . LEU A 1 283 ? 25.077 12.857 -4.833 1.00 19.50 283 LEU A O 1
ATOM 2171 N N . ASP A 1 284 ? 25.823 10.759 -5.092 1.00 13.27 284 ASP A N 1
ATOM 2172 C CA . ASP A 1 284 ? 24.866 10.460 -6.121 1.00 11.99 284 ASP A CA 1
ATOM 2173 C C . ASP A 1 284 ? 23.703 9.728 -5.467 1.00 14.84 284 ASP A C 1
ATOM 2174 O O . ASP A 1 284 ? 23.899 8.673 -4.871 1.00 20.10 284 ASP A O 1
ATOM 2179 N N . GLY A 1 285 ? 22.496 10.272 -5.605 1.00 15.22 285 GLY A N 1
ATOM 2180 C CA . GLY A 1 285 ? 21.307 9.663 -5.021 1.00 15.00 285 GLY A CA 1
ATOM 2181 C C . GLY A 1 285 ? 20.358 8.945 -6.012 1.00 16.71 285 GLY A C 1
ATOM 2182 O O . GLY A 1 285 ? 19.164 8.793 -5.732 1.00 14.55 285 GLY A O 1
ATOM 2183 N N . GLY A 1 286 ? 20.851 8.465 -7.171 1.00 14.53 286 GLY A N 1
ATOM 2184 C CA . GLY A 1 286 ? 19.950 7.775 -8.081 1.00 11.15 286 GLY A CA 1
ATOM 2185 C C . GLY A 1 286 ? 19.366 6.466 -7.537 1.00 13.62 286 GLY A C 1
ATOM 2186 O O . GLY A 1 286 ? 18.200 6.080 -7.817 1.00 15.67 286 GLY A O 1
ATOM 2187 N N . LYS A 1 287 ? 20.178 5.736 -6.720 1.00 13.34 287 LYS A N 1
ATOM 2188 C CA . LYS A 1 287 ? 19.679 4.476 -6.211 1.00 13.42 287 LYS A CA 1
ATOM 2189 C C . LYS A 1 287 ? 18.387 4.568 -5.433 1.00 12.19 287 LYS A C 1
ATOM 2190 O O . LYS A 1 287 ? 17.382 3.888 -5.702 1.00 13.85 287 LYS A O 1
ATOM 2196 N N . ILE A 1 288 ? 18.459 5.422 -4.413 1.00 14.72 288 ILE A N 1
ATOM 2197 C CA . ILE A 1 288 ? 17.286 5.607 -3.602 1.00 13.60 288 ILE A CA 1
ATOM 2198 C C . ILE A 1 288 ? 16.156 6.222 -4.407 1.00 15.65 288 ILE A C 1
ATOM 2199 O O . ILE A 1 288 ? 15.004 5.924 -4.165 1.00 14.83 288 ILE A O 1
ATOM 2204 N N . GLU A 1 289 ? 16.480 7.040 -5.423 1.00 12.78 289 GLU A N 1
ATOM 2205 C CA . GLU A 1 289 ? 15.402 7.615 -6.220 1.00 16.08 289 GLU A CA 1
ATOM 2206 C C . GLU A 1 289 ? 14.727 6.551 -7.035 1.00 20.23 289 GLU A C 1
ATOM 2207 O O . GLU A 1 289 ? 13.506 6.390 -7.026 1.00 15.04 289 GLU A O 1
ATOM 2213 N N . ARG A 1 290 ? 15.572 5.799 -7.731 1.00 13.21 290 ARG A N 1
ATOM 2214 C CA . ARG A 1 290 ? 14.978 4.763 -8.533 1.00 17.81 290 ARG A CA 1
ATOM 2215 C C . ARG A 1 290 ? 14.382 3.596 -7.755 1.00 18.85 290 ARG A C 1
ATOM 2216 O O . ARG A 1 290 ? 13.403 2.983 -8.158 1.00 22.19 290 ARG A O 1
ATOM 2224 N N . GLU A 1 291 ? 14.937 3.230 -6.625 1.00 14.63 291 GLU A N 1
ATOM 2225 C CA . GLU A 1 291 ? 14.349 2.113 -5.931 1.00 15.62 291 GLU A CA 1
ATOM 2226 C C . GLU A 1 291 ? 13.256 2.462 -4.914 1.00 22.72 291 GLU A C 1
ATOM 2227 O O . GLU A 1 291 ? 12.290 1.680 -4.696 1.00 17.36 291 GLU A O 1
ATOM 2233 N N . LEU A 1 292 ? 13.415 3.620 -4.266 1.00 15.83 292 LEU A N 1
ATOM 2234 C CA . LEU A 1 292 ? 12.420 3.965 -3.249 1.00 15.11 292 LEU A CA 1
ATOM 2235 C C . LEU A 1 292 ? 11.669 5.260 -3.543 1.00 23.81 292 LEU A C 1
ATOM 2236 O O . LEU A 1 292 ? 10.806 5.650 -2.779 1.00 18.46 292 LEU A O 1
ATOM 2241 N N . GLY A 1 293 ? 11.974 5.941 -4.635 1.00 16.96 293 GLY A N 1
ATOM 2242 C CA . GLY A 1 293 ? 11.189 7.145 -4.878 1.00 15.99 293 GLY A CA 1
ATOM 2243 C C . GLY A 1 293 ? 11.594 8.386 -4.093 1.00 23.18 293 GLY A C 1
ATOM 2244 O O . GLY A 1 293 ? 10.866 9.372 -4.060 1.00 21.41 293 GLY A O 1
ATOM 2245 N N . TYR A 1 294 ? 12.786 8.401 -3.504 1.00 15.36 294 TYR A N 1
ATOM 2246 C CA . TYR A 1 294 ? 13.162 9.597 -2.788 1.00 15.83 294 TYR A CA 1
ATOM 2247 C C . TYR A 1 294 ? 13.921 10.618 -3.608 1.00 25.21 294 TYR A C 1
ATOM 2248 O O . TYR A 1 294 ? 14.858 10.312 -4.358 1.00 25.56 294 TYR A O 1
ATOM 2257 N N . ARG A 1 295 ? 13.532 11.863 -3.340 1.00 27.38 295 ARG A N 1
ATOM 2258 C CA . ARG A 1 295 ? 14.133 13.076 -3.861 1.00 24.65 295 ARG A CA 1
ATOM 2259 C C . ARG A 1 295 ? 13.887 14.191 -2.847 1.00 20.69 295 ARG A C 1
ATOM 2260 O O . ARG A 1 295 ? 12.801 14.227 -2.245 1.00 21.99 295 ARG A O 1
ATOM 2268 N N . PRO A 1 296 ? 14.909 15.056 -2.703 1.00 26.14 296 PRO A N 1
ATOM 2269 C CA . PRO A 1 296 ? 14.793 16.170 -1.772 1.00 23.07 296 PRO A CA 1
ATOM 2270 C C . PRO A 1 296 ? 13.713 17.057 -2.255 1.00 28.01 296 PRO A C 1
ATOM 2271 O O . PRO A 1 296 ? 13.606 17.307 -3.440 1.00 37.69 296 PRO A O 1
ATOM 2275 N N . GLN A 1 297 ? 12.928 17.493 -1.285 1.00 23.61 297 GLN A N 1
ATOM 2276 C CA . GLN A 1 297 ? 11.791 18.370 -1.473 1.00 21.22 297 GLN A CA 1
ATOM 2277 C C . GLN A 1 297 ? 11.878 19.756 -0.894 1.00 24.60 297 GLN A C 1
ATOM 2278 O O . GLN A 1 297 ? 11.052 20.593 -1.199 1.00 30.59 297 GLN A O 1
ATOM 2284 N N . VAL A 1 298 ? 12.845 20.012 -0.043 1.00 16.25 298 VAL A N 1
ATOM 2285 C CA . VAL A 1 298 ? 12.979 21.348 0.542 1.00 15.74 298 VAL A CA 1
ATOM 2286 C C . VAL A 1 298 ? 14.057 22.124 -0.176 1.00 21.65 298 VAL A C 1
ATOM 2287 O O . VAL A 1 298 ? 15.231 21.693 -0.124 1.00 21.60 298 VAL A O 1
ATOM 2291 N N . SER A 1 299 ? 13.685 23.250 -0.827 1.00 23.82 299 SER A N 1
ATOM 2292 C CA . SER A 1 299 ? 14.727 24.021 -1.516 1.00 24.90 299 SER A CA 1
ATOM 2293 C C . SER A 1 299 ? 15.593 24.724 -0.510 1.00 26.99 299 SER A C 1
ATOM 2294 O O . SER A 1 299 ? 15.114 25.215 0.525 1.00 24.13 299 SER A O 1
ATOM 2297 N N . PHE A 1 300 ? 16.875 24.775 -0.856 1.00 18.38 300 PHE A N 1
ATOM 2298 C CA . PHE A 1 300 ? 17.795 25.431 0.020 1.00 17.68 300 PHE A CA 1
ATOM 2299 C C . PHE A 1 300 ? 17.360 26.831 0.419 1.00 21.96 300 PHE A C 1
ATOM 2300 O O . PHE A 1 300 ? 17.381 27.223 1.557 1.00 18.59 300 PHE A O 1
ATOM 2308 N N . ALA A 1 301 ? 16.937 27.629 -0.548 1.00 19.17 301 ALA A N 1
ATOM 2309 C CA . ALA A 1 301 ? 16.530 28.980 -0.198 1.00 25.86 301 ALA A CA 1
ATOM 2310 C C . ALA A 1 301 ? 15.433 29.020 0.857 1.00 23.28 301 ALA A C 1
ATOM 2311 O O . ALA A 1 301 ? 15.485 29.781 1.833 1.00 22.64 301 ALA A O 1
ATOM 2313 N N . ASP A 1 302 ? 14.452 28.159 0.678 1.00 19.96 302 ASP A N 1
ATOM 2314 C CA . ASP A 1 302 ? 13.375 28.146 1.634 1.00 21.32 302 ASP A CA 1
ATOM 2315 C C . ASP A 1 302 ? 13.820 27.569 2.953 1.00 22.61 302 ASP A C 1
ATOM 2316 O O . ASP A 1 302 ? 13.577 28.146 3.994 1.00 20.36 302 ASP A O 1
ATOM 2321 N N . GLY A 1 303 ? 14.436 26.402 2.857 1.00 18.85 303 GLY A N 1
ATOM 2322 C CA . GLY A 1 303 ? 14.854 25.724 4.048 1.00 16.76 303 GLY A CA 1
ATOM 2323 C C . GLY A 1 303 ? 15.755 26.580 4.853 1.00 19.69 303 GLY A C 1
ATOM 2324 O O . GLY A 1 303 ? 15.646 26.606 6.093 1.00 20.66 303 GLY A O 1
ATOM 2325 N N . LEU A 1 304 ? 16.658 27.262 4.163 1.00 15.25 304 LEU A N 1
ATOM 2326 C CA . LEU A 1 304 ? 17.586 28.094 4.910 1.00 18.69 304 LEU A CA 1
ATOM 2327 C C . LEU A 1 304 ? 16.916 29.296 5.585 1.00 19.84 304 LEU A C 1
ATOM 2328 O O . LEU A 1 304 ? 17.156 29.660 6.743 1.00 18.24 304 LEU A O 1
ATOM 2333 N N . ALA A 1 305 ? 16.056 29.929 4.844 1.00 15.03 305 ALA A N 1
ATOM 2334 C CA . ALA A 1 305 ? 15.376 31.064 5.447 1.00 19.63 305 ALA A CA 1
ATOM 2335 C C . ALA A 1 305 ? 14.689 30.705 6.757 1.00 16.65 305 ALA A C 1
ATOM 2336 O O . ALA A 1 305 ? 14.742 31.362 7.780 1.00 15.89 305 ALA A O 1
ATOM 2338 N N . ARG A 1 306 ? 14.021 29.573 6.709 1.00 17.07 306 ARG A N 1
ATOM 2339 C CA . ARG A 1 306 ? 13.290 29.104 7.865 1.00 18.00 306 ARG A CA 1
ATOM 2340 C C . ARG A 1 306 ? 14.212 28.753 9.041 1.00 18.44 306 ARG A C 1
ATOM 2341 O O . ARG A 1 306 ? 13.872 29.009 10.190 1.00 16.84 306 ARG A O 1
ATOM 2349 N N . THR A 1 307 ? 15.384 28.156 8.722 1.00 15.52 307 THR A N 1
ATOM 2350 C CA . THR A 1 307 ? 16.361 27.784 9.709 1.00 12.55 307 THR A CA 1
ATOM 2351 C C . THR A 1 307 ? 16.903 29.033 10.425 1.00 17.16 307 THR A C 1
ATOM 2352 O O . THR A 1 307 ? 17.007 29.121 11.674 1.00 15.96 307 THR A O 1
ATOM 2356 N N . VAL A 1 308 ? 17.281 30.021 9.598 1.00 16.09 308 VAL A N 1
ATOM 2357 C CA . VAL A 1 308 ? 17.791 31.275 10.184 1.00 15.71 308 VAL A CA 1
ATOM 2358 C C . VAL A 1 308 ? 16.737 31.907 11.091 1.00 15.77 308 VAL A C 1
ATOM 2359 O O . VAL A 1 308 ? 16.969 32.352 12.207 1.00 16.06 308 VAL A O 1
ATOM 2363 N N . ARG A 1 309 ? 15.513 31.918 10.614 1.00 14.67 309 ARG A N 1
ATOM 2364 C CA . ARG A 1 309 ? 14.470 32.494 11.422 1.00 16.60 309 ARG A CA 1
ATOM 2365 C C . ARG A 1 309 ? 14.343 31.726 12.736 1.00 25.64 309 ARG A C 1
ATOM 2366 O O . ARG A 1 309 ? 14.132 32.317 13.811 1.00 17.83 309 ARG A O 1
ATOM 2374 N N . TRP A 1 310 ? 14.459 30.379 12.641 1.00 15.12 310 TRP A N 1
ATOM 2375 C CA . TRP A 1 310 ? 14.387 29.555 13.824 1.00 12.84 310 TRP A CA 1
ATOM 2376 C C . TRP A 1 310 ? 15.444 29.987 14.823 1.00 17.17 310 TRP A C 1
ATOM 2377 O O . TRP A 1 310 ? 15.167 30.172 16.004 1.00 15.78 310 TRP A O 1
ATOM 2388 N N . TYR A 1 311 ? 16.683 30.152 14.369 1.00 12.25 311 TYR A N 1
ATOM 2389 C CA . TYR A 1 311 ? 17.740 30.578 15.277 1.00 12.24 311 TYR A CA 1
ATOM 2390 C C . TYR A 1 311 ? 17.442 31.967 15.842 1.00 14.42 311 TYR A C 1
ATOM 2391 O O . TYR A 1 311 ? 17.663 32.206 17.016 1.00 16.54 311 TYR A O 1
ATOM 2400 N N . ARG A 1 312 ? 16.932 32.881 15.011 1.00 16.69 312 ARG A N 1
ATOM 2401 C CA . ARG A 1 312 ? 16.581 34.190 15.532 1.00 18.26 312 ARG A CA 1
ATOM 2402 C C . ARG A 1 312 ? 15.591 34.076 16.670 1.00 17.92 312 ARG A C 1
ATOM 2403 O O . ARG A 1 312 ? 15.669 34.799 17.679 1.00 20.76 312 ARG A O 1
ATOM 2418 N N . GLU A 1 313 ? 14.628 33.183 16.516 1.00 13.87 313 GLU A N 1
ATOM 2419 C CA . GLU A 1 313 ? 13.603 33.070 17.513 1.00 13.18 313 GLU A CA 1
ATOM 2420 C C . GLU A 1 313 ? 13.883 32.174 18.701 1.00 23.56 313 GLU A C 1
ATOM 2421 O O . GLU A 1 313 ? 13.048 32.090 19.619 1.00 19.07 313 GLU A O 1
ATOM 2427 N N . ASN A 1 314 ? 14.999 31.458 18.692 1.00 17.05 314 ASN A N 1
ATOM 2428 C CA . ASN A 1 314 ? 15.233 30.509 19.772 1.00 18.76 314 ASN A CA 1
ATOM 2429 C C . ASN A 1 314 ? 16.539 30.651 20.500 1.00 17.18 314 ASN A C 1
ATOM 2430 O O . ASN A 1 314 ? 17.174 29.625 20.762 1.00 17.22 314 ASN A O 1
ATOM 2435 N N . ARG A 1 315 ? 16.900 31.890 20.857 1.00 16.57 315 ARG A N 1
ATOM 2436 C CA . ARG A 1 315 ? 18.146 32.188 21.590 1.00 17.76 315 ARG A CA 1
ATOM 2437 C C . ARG A 1 315 ? 18.223 31.404 22.863 1.00 17.57 315 ARG A C 1
ATOM 2438 O O . ARG A 1 315 ? 19.293 30.968 23.278 1.00 15.93 315 ARG A O 1
ATOM 2446 N N . GLY A 1 316 ? 17.035 31.228 23.470 1.00 15.94 316 GLY A N 1
ATOM 2447 C CA . GLY A 1 316 ? 16.933 30.499 24.737 1.00 16.08 316 GLY A CA 1
ATOM 2448 C C . GLY A 1 316 ? 17.392 29.072 24.607 1.00 18.99 316 GLY A C 1
ATOM 2449 O O . GLY A 1 316 ? 17.880 28.439 25.577 1.00 19.11 316 GLY A O 1
ATOM 2450 N N . TRP A 1 317 ? 17.232 28.590 23.371 1.00 16.24 317 TRP A N 1
ATOM 2451 C CA . TRP A 1 317 ? 17.681 27.230 23.116 1.00 17.16 317 TRP A CA 1
ATOM 2452 C C . TRP A 1 317 ? 19.185 27.167 22.857 1.00 15.35 317 TRP A C 1
ATOM 2453 O O . TRP A 1 317 ? 19.888 26.347 23.443 1.00 17.95 317 TRP A O 1
ATOM 2464 N N . TRP A 1 318 ? 19.701 28.011 21.967 1.00 14.71 318 TRP A N 1
ATOM 2465 C CA . TRP A 1 318 ? 21.112 27.912 21.650 1.00 14.58 318 TRP A CA 1
ATOM 2466 C C . TRP A 1 318 ? 22.123 28.544 22.544 1.00 16.94 318 TRP A C 1
ATOM 2467 O O . TRP A 1 318 ? 23.285 28.097 22.593 1.00 17.03 318 TRP A O 1
ATOM 2478 N N . GLU A 1 319 ? 21.665 29.614 23.185 1.00 16.19 319 GLU A N 1
ATOM 2479 C CA . GLU A 1 319 ? 22.549 30.350 24.047 1.00 18.90 319 GLU A CA 1
ATOM 2480 C C . GLU A 1 319 ? 23.237 29.459 25.080 1.00 23.05 319 GLU A C 1
ATOM 2481 O O . GLU A 1 319 ? 24.463 29.520 25.234 1.00 19.63 319 GLU A O 1
ATOM 2487 N N . PRO A 1 320 ? 22.453 28.631 25.775 1.00 19.93 320 PRO A N 1
ATOM 2488 C CA . PRO A 1 320 ? 23.055 27.777 26.765 1.00 23.42 320 PRO A CA 1
ATOM 2489 C C . PRO A 1 320 ? 24.082 26.790 26.204 1.00 28.82 320 PRO A C 1
ATOM 2490 O O . PRO A 1 320 ? 24.959 26.335 26.918 1.00 27.30 320 PRO A O 1
ATOM 2494 N N . LEU A 1 321 ? 24.000 26.458 24.914 1.00 18.34 321 LEU A N 1
ATOM 2495 C CA . LEU A 1 321 ? 24.866 25.515 24.245 1.00 17.03 321 LEU A CA 1
ATOM 2496 C C . LEU A 1 321 ? 26.203 26.050 23.839 1.00 19.12 321 LEU A C 1
ATOM 2497 O O . LEU A 1 321 ? 27.139 25.294 23.607 1.00 24.95 321 LEU A O 1
ATOM 2502 N N . LYS A 1 322 ? 26.260 27.351 23.672 1.00 19.93 322 LYS A N 1
ATOM 2503 C CA . LYS A 1 322 ? 27.493 27.997 23.302 1.00 32.15 322 LYS A CA 1
ATOM 2504 C C . LYS A 1 322 ? 28.365 28.269 24.534 1.00 58.14 322 LYS A C 1
ATOM 2505 O O . LYS A 1 322 ? 29.609 28.242 24.353 1.00 97.26 322 LYS A O 1
#

Radius of gyration: 18.79 Å; Cα contacts (8 Å, |Δi|>4): 664; chains: 1; bounding box: 42×56×40 Å

InterPro domains:
  IPR005888 dTDP-glucose 4,6-dehydratase [TIGR01181] (2-321)
  IPR005888 dTDP-glucose 4,6-dehydratase [cd05246] (1-315)
  IPR016040 NAD(P)-binding domain [PF16363] (4-306)
  IPR020904 Short-chain dehydrogenase/reductase, conserved site [PS00061] (138-166)
  IPR036291 NAD(P)-binding domain superfamily [SSF51735] (1-323)

CATH classification: 3.40.50.720 (+1 more: 3.90.25.10)

Solvent-accessible surface area: 13116 Å² total; per-residue (Å²): 96,79,2,0,0,0,9,0,0,14,30,39,2,0,17,0,0,27,49,6,13,84,51,43,15,122,112,12,65,13,86,78,0,5,0,0,12,39,39,64,71,34,17,30,143,43,2,9,62,88,20,112,101,31,134,89,26,114,59,16,108,13,61,9,122,65,51,45,25,0,49,137,24,0,156,56,4,62,4,0,0,3,25,17,36,16,48,19,11,37,101,0,54,97,40,44,76,59,1,78,73,32,2,37,67,0,1,57,14,0,0,51,6,0,45,107,30,64,7,46,84,0,0,0,12,6,14,2,23,0,3,1,49,28,125,90,44,52,15,60,23,106,21,87,61,104,41,86,13,54,21,0,49,5,10,5,18,0,2,95,25,0,130,48,18,43,156,96,112,60,11,32,2,10,7,0,6,5,6,43,13,2,0,28,36,15,28,3,37,44,47,1,0,42,1,0,0,23,22,53,76,73,30,60,0,40,5,67,8,87,0,54,3,18,14,12,11,3,10,0,37,1,3,0,50,0,0,5,55,0,9,43,41,10,173,44,29,60,43,2,0,0,9,15,51,69,72,17,35,14,112,96,0,0,23,61,0,5,115,40,37,76,34,82,101,86,26,20,118,159,51,93,76,44,166,62,24,10,103,33,2,1,15,56,25,22,23,0,83,177,90,38,59,5,147,53,131,34,60,26,77,82,0,6,60,121,1,2,143,38,0,113,115,44,88,63,28,1,89,104,48,104

Organism: Streptomyces venezuelae (NCBI:txid54571)